Protein AF-A0A969MT04-F1 (afdb_monomer_lite)

Foldseek 3Di:
DAQEQAAAPVPFPCVVNVPQVSLQVSLVVSCVVVVHDQPDSGSQVSVLVSLVVRLVVPQYEYHAHQLQVQLVLQLPPVRNVSSVVSLVSLLSNCLCCVVSVVSHPYYYHDHLAPLSVCSSCVNVPPDDDCLLPQVCFCVQAAALVNCCPVVVVLLVVLCVVVVHDSVVSSVVQCLQFWAATSHYGIGGHPQQVVVCSVPVDRDLRLCVPQDDPVLVVVCVVVVVDDQAKDKDFPVLLNPNDSNDNDNVNNCVSSRQWHFPDDDPGITIIHGNRPD

pLDDT: mean 84.96, std 12.78, range [41.91, 98.19]

Sequence (275 aa):
QHPIIHLSFAVMDYKNLDLEQEIKRYLRLNAQKYAIQLQDDIPKFMFQQLILELSKIEKVVVLIDEYDKPIIDYLEPEQISTAQKHRDILKNFYGILKDSDKYIRFLFITGVSKFSRVSIFSDLNHLLDISLHPKFATLTGYTQKEMESYFSEPIREIAQNQRVSYNDLMEQIRLWYNGYSWLGEKVYNPFSVLCYLSSGQLSNYWFETGSPTFLIKILRKEMEFDFEEVEANEFMMNSYQIENLHPITLLFQTGYLTIQEKRVETFCFLTRIWK

Structure (mmCIF, N/CA/C/O backbone):
data_AF-A0A969MT04-F1
#
_entry.id   AF-A0A969MT04-F1
#
loop_
_atom_site.group_PDB
_atom_site.id
_atom_site.type_symbol
_atom_site.label_atom_id
_atom_site.label_alt_id
_atom_site.label_comp_id
_atom_site.label_asym_id
_atom_site.label_entity_id
_atom_site.label_seq_id
_atom_site.pdbx_PDB_ins_code
_atom_site.Cartn_x
_atom_site.Cartn_y
_atom_site.Cartn_z
_atom_site.occupancy
_atom_site.B_iso_or_equiv
_atom_site.auth_seq_id
_atom_site.auth_comp_id
_atom_site.auth_asym_id
_atom_site.auth_atom_id
_atom_site.pdbx_PDB_model_num
ATOM 1 N N . GLN A 1 1 ? -18.964 -16.861 5.956 1.00 85.94 1 GLN A N 1
ATOM 2 C CA . GLN A 1 1 ? -18.448 -15.651 5.278 1.00 85.94 1 GLN A CA 1
ATOM 3 C C . GLN A 1 1 ? -18.070 -14.663 6.372 1.00 85.94 1 GLN A C 1
ATOM 5 O O . GLN A 1 1 ? -18.881 -14.478 7.267 1.00 85.94 1 GLN A O 1
ATOM 10 N N . HIS A 1 2 ? -16.849 -14.120 6.370 1.00 95.75 2 HIS A N 1
ATOM 11 C CA . HIS A 1 2 ? -16.390 -13.197 7.419 1.00 95.75 2 HIS A CA 1
ATOM 12 C C . HIS A 1 2 ? -16.862 -11.761 7.122 1.00 95.75 2 HIS A C 1
ATOM 14 O O . HIS A 1 2 ? -16.787 -11.357 5.958 1.00 95.75 2 HIS A O 1
ATOM 20 N N . PRO A 1 3 ? -17.315 -10.980 8.121 1.00 97.50 3 PRO A N 1
ATOM 21 C CA . PRO A 1 3 ? -17.574 -9.558 7.935 1.00 97.50 3 PRO A CA 1
ATOM 22 C C . PRO A 1 3 ? -16.265 -8.805 7.675 1.00 97.50 3 PRO A C 1
ATOM 24 O O . PRO A 1 3 ? -15.234 -9.095 8.281 1.00 97.50 3 PRO A O 1
ATOM 27 N N . ILE A 1 4 ? -16.319 -7.834 6.769 1.00 97.75 4 ILE A N 1
ATOM 28 C CA . ILE A 1 4 ? -15.181 -7.021 6.332 1.00 97.75 4 ILE A CA 1
ATOM 29 C C . ILE A 1 4 ? -15.390 -5.569 6.762 1.00 97.75 4 ILE A C 1
ATOM 31 O O . ILE A 1 4 ? -16.406 -4.958 6.415 1.00 97.75 4 ILE A O 1
ATOM 35 N N . ILE A 1 5 ? -14.394 -5.015 7.453 1.00 97.94 5 ILE A N 1
ATOM 36 C CA . ILE A 1 5 ? -14.197 -3.575 7.624 1.00 97.94 5 ILE A CA 1
ATOM 37 C C . ILE A 1 5 ? -13.124 -3.148 6.625 1.00 97.94 5 ILE A C 1
ATOM 39 O O . ILE A 1 5 ? -12.016 -3.680 6.652 1.00 97.94 5 ILE A O 1
ATOM 43 N N . HIS A 1 6 ? -13.447 -2.188 5.760 1.00 97.12 6 HIS A N 1
ATOM 44 C CA . HIS A 1 6 ? -12.489 -1.613 4.818 1.00 97.12 6 HIS A CA 1
ATOM 45 C C . HIS A 1 6 ? -12.385 -0.102 5.031 1.00 97.12 6 HIS A C 1
ATOM 47 O O . HIS A 1 6 ? -13.387 0.613 4.917 1.00 97.12 6 HIS A O 1
ATOM 53 N N . LEU A 1 7 ? -11.181 0.368 5.348 1.00 96.50 7 LEU A N 1
ATOM 54 C CA . LEU A 1 7 ? -10.838 1.778 5.508 1.00 96.50 7 LEU A CA 1
ATOM 55 C C . LEU A 1 7 ? -9.762 2.125 4.485 1.00 96.50 7 LEU A C 1
ATOM 57 O O . LEU A 1 7 ? -8.670 1.583 4.569 1.00 96.50 7 LEU A O 1
ATOM 61 N N . SER A 1 8 ? -10.056 3.020 3.545 1.00 95.25 8 SER A N 1
ATOM 62 C CA . SER A 1 8 ? -9.062 3.538 2.602 1.00 95.25 8 SER A CA 1
ATOM 63 C C . SER A 1 8 ? -8.879 5.026 2.861 1.00 95.25 8 SER A C 1
ATOM 65 O O . SER A 1 8 ? -9.822 5.806 2.717 1.00 95.25 8 SER A O 1
ATOM 67 N N . PHE A 1 9 ? -7.679 5.414 3.286 1.00 94.31 9 PHE A N 1
ATOM 68 C CA . PHE A 1 9 ? -7.329 6.814 3.529 1.00 94.31 9 PHE A CA 1
ATOM 69 C C . PHE A 1 9 ? -7.074 7.574 2.221 1.00 94.31 9 PHE A C 1
ATOM 71 O O . PHE A 1 9 ? -7.150 8.799 2.215 1.00 94.31 9 PHE A O 1
ATOM 78 N N . ALA A 1 10 ? -6.880 6.865 1.101 1.00 88.56 10 ALA A N 1
ATOM 79 C CA . ALA A 1 10 ? -6.763 7.430 -0.246 1.00 88.56 10 ALA A CA 1
ATOM 80 C C . ALA A 1 10 ? -7.929 8.349 -0.632 1.00 88.56 10 ALA A C 1
ATOM 82 O O . ALA A 1 10 ? -7.747 9.343 -1.332 1.00 88.56 10 ALA A O 1
ATOM 83 N N . VAL A 1 11 ? -9.130 8.001 -0.164 1.00 89.69 11 VAL A N 1
ATOM 84 C CA . VAL A 1 11 ? -10.407 8.642 -0.509 1.00 89.69 11 VAL A CA 1
ATOM 85 C C . VAL A 1 11 ? -10.973 9.502 0.629 1.00 89.69 11 VAL A C 1
ATOM 87 O O . VAL A 1 11 ? -12.129 9.933 0.568 1.00 89.69 11 VAL A O 1
ATOM 90 N N . MET A 1 12 ? -10.211 9.699 1.706 1.00 93.06 12 MET A N 1
ATOM 91 C CA . MET A 1 12 ? -10.608 10.564 2.817 1.00 93.06 12 MET A CA 1
ATOM 92 C C . MET A 1 12 ? -10.252 12.014 2.506 1.00 93.06 12 MET A C 1
ATOM 94 O O . MET A 1 12 ? -9.128 12.316 2.112 1.00 93.06 12 MET A O 1
ATOM 98 N N . ASP A 1 13 ? -11.193 12.922 2.738 1.00 91.44 13 ASP A N 1
ATOM 99 C CA . ASP A 1 13 ? -10.960 14.354 2.570 1.00 91.44 13 ASP A CA 1
ATOM 100 C C . ASP A 1 13 ? -10.498 14.982 3.888 1.00 91.44 13 ASP A C 1
ATOM 102 O O . ASP A 1 13 ? -11.155 15.859 4.432 1.00 91.44 13 ASP A O 1
ATOM 106 N N . TYR A 1 14 ? -9.372 14.524 4.438 1.00 89.50 14 TYR A N 1
ATOM 107 C CA . TYR A 1 14 ? -8.778 15.096 5.660 1.00 89.50 14 TYR A CA 1
ATOM 108 C C . TYR A 1 14 ? -8.034 16.425 5.407 1.00 89.50 14 TYR A C 1
ATOM 110 O O . TYR A 1 14 ? -7.360 16.936 6.299 1.00 89.50 14 TYR A O 1
ATOM 118 N N . LYS A 1 15 ? -8.101 16.960 4.176 1.00 86.31 15 LYS A N 1
ATOM 119 C CA . LYS A 1 15 ? -7.541 18.271 3.810 1.00 86.31 15 LYS A CA 1
ATOM 120 C C . LYS A 1 15 ? -8.539 19.389 4.054 1.00 86.31 15 LYS A C 1
ATOM 122 O O . LYS A 1 15 ? -8.157 20.430 4.582 1.00 86.31 15 LYS A O 1
ATOM 127 N N . ASN A 1 16 ? -9.800 19.160 3.693 1.00 86.81 16 ASN A N 1
ATOM 128 C CA . ASN A 1 16 ? -10.896 20.063 4.034 1.00 86.81 16 ASN A CA 1
ATOM 129 C C . ASN A 1 16 ? -11.560 19.646 5.360 1.00 86.81 16 ASN A C 1
ATOM 131 O O . ASN A 1 16 ? -11.990 20.496 6.139 1.00 86.81 16 ASN A O 1
ATOM 135 N N . LEU A 1 17 ? -11.664 18.329 5.568 1.00 84.19 17 LEU A N 1
ATOM 136 C CA . LEU A 1 17 ? -12.101 17.591 6.759 1.00 84.19 17 LEU A CA 1
ATOM 137 C C . LEU A 1 17 ? -11.084 17.648 7.909 1.00 84.19 17 LEU A C 1
ATOM 139 O O . LEU A 1 17 ? -9.890 17.618 7.642 1.00 84.19 17 LEU A O 1
ATOM 143 N N . ASP A 1 18 ? -11.499 17.562 9.177 1.00 92.38 18 ASP A N 1
ATOM 144 C CA . ASP A 1 18 ? -10.593 17.050 10.221 1.00 92.38 18 ASP A CA 1
ATOM 145 C C . ASP A 1 18 ? -10.474 15.517 10.088 1.00 92.38 18 ASP A C 1
ATOM 147 O O . ASP A 1 18 ? -11.478 14.830 9.866 1.00 92.38 18 ASP A O 1
ATOM 151 N N . LEU A 1 19 ? -9.259 14.971 10.226 1.00 95.38 19 LEU A N 1
ATOM 152 C CA . LEU A 1 19 ? -8.985 13.536 10.072 1.00 95.38 19 LEU A CA 1
ATOM 153 C C . LEU A 1 19 ? -9.878 12.659 10.961 1.00 95.38 19 LEU A C 1
ATOM 155 O O . LEU A 1 19 ? -10.343 11.610 10.511 1.00 95.38 19 LEU A O 1
ATOM 159 N N . GLU A 1 20 ? -10.158 13.069 12.201 1.00 95.88 20 GLU A N 1
ATOM 160 C CA . GLU A 1 20 ? -11.036 12.288 13.073 1.00 95.88 20 GLU A CA 1
ATOM 161 C C . GLU A 1 20 ? -12.447 12.207 12.499 1.00 95.88 20 GLU A C 1
ATOM 163 O O . GLU A 1 20 ? -13.058 11.141 12.528 1.00 95.88 20 GLU A O 1
ATOM 168 N N . GLN A 1 21 ? -12.960 13.308 11.945 1.00 95.06 21 GLN A N 1
ATOM 169 C CA . GLN A 1 21 ? -14.301 13.352 11.362 1.00 95.06 21 GLN A CA 1
ATOM 170 C C . GLN A 1 21 ? -14.416 12.426 10.150 1.00 95.06 21 GLN A C 1
ATOM 172 O O . GLN A 1 21 ? -15.404 11.695 10.031 1.00 95.06 21 GLN A O 1
ATOM 177 N N . GLU A 1 22 ? -13.388 12.380 9.303 1.00 96.12 22 GLU A N 1
ATOM 178 C CA . GLU A 1 22 ? -13.348 11.446 8.177 1.00 96.12 22 GLU A CA 1
ATOM 179 C C . GLU A 1 22 ? -13.292 9.989 8.644 1.00 96.12 22 GLU A C 1
ATOM 181 O O . GLU A 1 22 ? -14.063 9.158 8.154 1.00 96.12 22 GLU A O 1
ATOM 186 N N . ILE A 1 23 ? -12.482 9.669 9.658 1.00 97.06 23 ILE A N 1
ATOM 187 C CA . ILE A 1 23 ? -12.464 8.319 10.237 1.00 97.06 23 ILE A CA 1
ATOM 188 C C . ILE A 1 23 ? -13.856 7.953 10.776 1.00 97.06 23 ILE A C 1
ATOM 190 O O . ILE A 1 23 ? -14.378 6.886 10.442 1.00 97.06 23 ILE A O 1
ATOM 194 N N . LYS A 1 24 ? -14.514 8.837 11.545 1.00 96.69 24 LYS A N 1
ATOM 195 C CA . LYS A 1 24 ? -15.887 8.604 12.042 1.00 96.69 24 LYS A CA 1
ATOM 196 C C . LYS A 1 24 ? -16.856 8.341 10.892 1.00 96.69 24 LYS A C 1
ATOM 198 O O . LYS A 1 24 ? -17.670 7.417 10.973 1.00 96.69 24 LYS A O 1
ATOM 203 N N . ARG A 1 25 ? -16.777 9.130 9.815 1.00 95.81 25 ARG A N 1
ATOM 204 C CA . ARG A 1 25 ? -17.616 8.970 8.622 1.00 95.81 25 ARG A CA 1
ATOM 205 C C . ARG A 1 25 ? -17.433 7.585 8.003 1.00 95.81 25 ARG A C 1
ATOM 207 O O . ARG A 1 25 ? -18.423 6.885 7.796 1.00 95.81 25 ARG A O 1
ATOM 214 N N . TYR A 1 26 ? -16.196 7.148 7.772 1.00 96.56 26 TYR A N 1
ATOM 215 C CA . TYR A 1 26 ? -15.920 5.834 7.180 1.00 96.56 26 TYR A CA 1
ATOM 216 C C . TYR A 1 26 ? -16.252 4.656 8.105 1.00 96.56 26 TYR A C 1
ATOM 218 O O . TYR A 1 26 ? -16.691 3.607 7.622 1.00 96.56 26 TYR A O 1
ATOM 226 N N . LEU A 1 27 ? -16.132 4.811 9.425 1.00 97.75 27 LEU A N 1
ATOM 227 C CA . LEU A 1 27 ? -16.620 3.812 10.381 1.00 97.75 27 LEU A CA 1
ATOM 228 C C . LEU A 1 27 ? -18.142 3.668 10.310 1.00 97.75 27 LEU A C 1
ATOM 230 O O . LEU A 1 27 ? -18.643 2.547 10.242 1.00 97.75 27 LEU A O 1
ATOM 234 N N . ARG A 1 28 ? -18.882 4.784 10.244 1.00 97.38 28 ARG A N 1
ATOM 235 C CA . ARG A 1 28 ? -20.345 4.767 10.067 1.00 97.38 28 ARG A CA 1
ATOM 236 C C . ARG A 1 28 ? -20.746 4.121 8.742 1.00 97.38 28 ARG A C 1
ATOM 238 O O . ARG A 1 28 ? -21.657 3.300 8.737 1.00 97.38 28 ARG A O 1
ATOM 245 N N . LEU A 1 29 ? -20.040 4.414 7.647 1.00 96.69 29 LEU A N 1
ATOM 246 C CA . LEU A 1 29 ? -20.275 3.760 6.352 1.00 96.69 29 LEU A CA 1
ATOM 247 C C . LEU A 1 29 ? -20.060 2.243 6.422 1.00 96.69 29 LEU A C 1
ATOM 249 O O . LEU A 1 29 ? -20.839 1.485 5.852 1.00 96.69 29 LEU A O 1
ATOM 253 N N . ASN A 1 30 ? -19.027 1.776 7.129 1.00 97.62 30 ASN A N 1
ATOM 254 C CA . ASN A 1 30 ? -18.828 0.342 7.333 1.00 97.62 30 ASN A CA 1
ATOM 255 C C . ASN A 1 30 ? -19.911 -0.267 8.234 1.00 97.62 30 ASN A C 1
ATOM 257 O O . ASN A 1 30 ? -20.407 -1.341 7.914 1.00 97.62 30 ASN A O 1
ATOM 261 N N . ALA A 1 31 ? -20.330 0.419 9.298 1.00 97.31 31 ALA A N 1
ATOM 262 C CA . ALA A 1 31 ? -21.401 -0.039 10.185 1.00 97.31 31 ALA A CA 1
ATOM 263 C C . ALA A 1 31 ? -22.754 -0.170 9.460 1.00 97.31 31 ALA A C 1
ATOM 265 O O . ALA A 1 31 ? -23.456 -1.169 9.625 1.00 97.31 31 ALA A O 1
ATOM 266 N N . GLN A 1 32 ? -23.085 0.789 8.587 1.00 97.00 32 GLN A N 1
ATOM 267 C CA . GLN A 1 32 ? -24.319 0.793 7.795 1.00 97.00 32 GLN A CA 1
ATOM 268 C C . GLN A 1 32 ? -24.461 -0.443 6.899 1.00 97.00 32 GLN A C 1
ATOM 270 O O . GLN A 1 32 ? -25.567 -0.964 6.775 1.00 97.00 32 GLN A O 1
ATOM 275 N N . LYS A 1 33 ? -23.357 -0.968 6.341 1.00 95.88 33 LYS A N 1
ATOM 276 C CA . LYS A 1 33 ? -23.363 -2.202 5.524 1.00 95.88 33 LYS A CA 1
ATOM 277 C C . LYS A 1 33 ? -23.927 -3.415 6.271 1.00 95.88 33 LYS A C 1
ATOM 279 O O . LYS A 1 33 ? -24.409 -4.344 5.634 1.00 95.88 33 LYS A O 1
ATOM 284 N N . TYR A 1 34 ? -23.868 -3.396 7.601 1.00 96.44 34 TYR A N 1
ATOM 285 C CA . TYR A 1 34 ? -24.324 -4.474 8.479 1.00 96.44 34 TYR A CA 1
ATOM 286 C C . TYR A 1 34 ? -25.478 -4.042 9.393 1.00 96.44 34 TYR A C 1
ATOM 288 O O . TYR A 1 34 ? -25.770 -4.729 10.366 1.00 96.44 34 TYR A O 1
ATOM 296 N N . ALA A 1 35 ? -26.121 -2.902 9.102 1.00 96.62 35 ALA A N 1
ATOM 297 C CA . ALA A 1 35 ? -27.182 -2.316 9.924 1.00 96.62 35 ALA A CA 1
ATOM 298 C C . ALA A 1 35 ? -26.790 -2.104 11.406 1.00 96.62 35 ALA A C 1
ATOM 300 O O . ALA A 1 35 ? -27.634 -2.166 12.299 1.00 96.62 35 ALA A O 1
ATOM 301 N N . ILE A 1 36 ? -25.508 -1.827 11.670 1.00 96.81 36 ILE A N 1
ATOM 302 C CA . ILE A 1 36 ? -24.991 -1.536 13.011 1.00 96.81 36 ILE A CA 1
ATOM 303 C C . ILE A 1 36 ? -25.091 -0.033 13.277 1.00 96.81 36 ILE A C 1
ATOM 305 O O . ILE A 1 36 ? -24.683 0.789 12.454 1.00 96.81 36 ILE A O 1
ATOM 309 N N . GLN A 1 37 ? -25.588 0.329 14.458 1.00 94.56 37 GLN A N 1
ATOM 310 C CA . GLN A 1 37 ? -25.554 1.700 14.960 1.00 94.56 37 GLN A CA 1
ATOM 311 C C . GLN A 1 37 ? -24.392 1.864 15.940 1.00 94.56 37 GLN A C 1
ATOM 313 O O . GLN A 1 37 ? -24.346 1.210 16.981 1.00 94.56 37 GLN A O 1
ATOM 318 N N . LEU A 1 38 ? -23.455 2.747 15.598 1.00 95.56 38 LEU A N 1
ATOM 319 C CA . LEU A 1 38 ? -22.362 3.133 16.488 1.00 95.56 38 LEU A CA 1
ATOM 320 C C . LEU A 1 38 ? -22.871 4.207 17.452 1.00 95.56 38 LEU A C 1
ATOM 322 O O . LEU A 1 38 ? -23.468 5.189 17.012 1.00 95.56 38 LEU A O 1
ATOM 326 N N . GLN A 1 39 ? -22.670 3.986 18.750 1.00 91.62 39 GLN A N 1
ATOM 327 C CA . GLN A 1 39 ? -23.178 4.861 19.816 1.00 91.62 39 GLN A CA 1
ATOM 328 C C . GLN A 1 39 ? -22.129 5.870 20.279 1.00 91.62 39 GLN A C 1
ATOM 330 O O . GLN A 1 39 ? -22.477 6.957 20.729 1.00 91.62 39 GLN A O 1
ATOM 335 N N . ASP A 1 40 ? -20.856 5.500 20.169 1.00 92.44 40 ASP A N 1
ATOM 336 C CA . ASP A 1 40 ? -19.743 6.374 20.509 1.00 92.44 40 ASP A CA 1
ATOM 337 C C . ASP A 1 40 ? -19.508 7.428 19.411 1.00 92.44 40 ASP A C 1
ATOM 339 O O . ASP A 1 40 ? -19.918 7.258 18.258 1.00 92.44 40 ASP A O 1
ATOM 343 N N . ASP A 1 41 ? -18.816 8.509 19.764 1.00 92.31 41 ASP A N 1
ATOM 344 C CA . ASP A 1 41 ? -18.374 9.536 18.817 1.00 92.31 41 ASP A CA 1
ATOM 345 C C . ASP A 1 41 ? -16.847 9.688 18.790 1.00 92.31 41 ASP A C 1
ATOM 347 O O . ASP A 1 41 ? -16.320 10.513 18.056 1.00 92.31 41 ASP A O 1
ATOM 351 N N . ILE A 1 42 ? -16.097 8.885 19.543 1.00 95.75 42 ILE A N 1
ATOM 352 C CA . ILE A 1 42 ? -14.634 8.877 19.495 1.00 95.75 42 ILE A CA 1
ATOM 353 C C . ILE A 1 42 ? -14.187 7.792 18.499 1.00 95.75 42 ILE A C 1
ATOM 355 O O . ILE A 1 42 ? -14.546 6.625 18.687 1.00 95.75 42 ILE A O 1
ATOM 359 N N . PRO A 1 43 ? -13.359 8.106 17.474 1.00 96.31 43 PRO A N 1
ATOM 360 C CA . PRO A 1 43 ? -13.021 7.162 16.397 1.00 96.31 43 PRO A CA 1
ATOM 361 C C . PRO A 1 43 ? -12.500 5.812 16.901 1.00 96.31 43 PRO A C 1
ATOM 363 O O . PRO A 1 43 ? -12.866 4.753 16.395 1.00 96.31 43 PRO A O 1
ATOM 366 N N . LYS A 1 44 ? -11.674 5.858 17.949 1.00 95.81 44 LYS A N 1
ATOM 367 C CA . LYS A 1 44 ? -11.108 4.691 18.625 1.00 95.81 44 LYS A CA 1
ATOM 368 C C . LYS A 1 44 ? -12.186 3.733 19.150 1.00 95.81 44 LYS A C 1
ATOM 370 O O . LYS A 1 44 ? -12.159 2.542 18.846 1.00 95.81 44 LYS A O 1
ATOM 375 N N . PHE A 1 45 ? -13.131 4.249 19.933 1.00 96.44 45 PHE A N 1
ATOM 376 C CA . PHE A 1 45 ? -14.187 3.442 20.545 1.00 96.44 45 PHE A CA 1
ATOM 377 C C . PHE A 1 45 ? -15.235 3.018 19.521 1.00 96.44 45 PHE A C 1
ATOM 379 O O . PHE A 1 45 ? -15.693 1.880 19.557 1.00 96.44 45 PHE A O 1
ATOM 386 N N . MET A 1 46 ? -15.531 3.870 18.537 1.00 97.75 46 MET A N 1
ATOM 387 C CA . MET A 1 46 ? -16.363 3.504 17.390 1.00 97.75 46 MET A CA 1
ATOM 388 C C . MET A 1 46 ? -15.789 2.303 16.630 1.00 97.75 46 MET A C 1
ATOM 390 O O . MET A 1 46 ? -16.531 1.397 16.255 1.00 97.75 46 MET A O 1
ATOM 394 N N . PHE A 1 47 ? -14.472 2.268 16.413 1.00 97.75 47 PHE A N 1
ATOM 395 C CA . PHE A 1 47 ? -13.827 1.160 15.715 1.00 97.75 47 PHE A CA 1
ATOM 396 C C . PHE A 1 47 ? -13.849 -0.127 16.538 1.00 97.75 47 PHE A C 1
ATOM 398 O O . PHE A 1 47 ? -14.203 -1.184 16.016 1.00 97.75 47 PHE A O 1
ATOM 405 N N . GLN A 1 48 ? -13.562 -0.032 17.838 1.00 96.88 48 GLN A N 1
ATOM 406 C CA . GLN A 1 48 ? -13.683 -1.160 18.759 1.00 96.88 48 GLN A CA 1
ATOM 407 C C . GLN A 1 48 ? -15.118 -1.708 18.803 1.00 96.88 48 GLN A C 1
ATOM 409 O O . GLN A 1 48 ? -15.314 -2.919 18.705 1.00 96.88 48 GLN A O 1
ATOM 414 N N . GLN A 1 49 ? -16.119 -0.827 18.905 1.00 97.19 49 GLN A N 1
ATOM 415 C CA . GLN A 1 49 ? -17.533 -1.195 18.890 1.00 97.19 49 GLN A CA 1
ATOM 416 C C . GLN A 1 49 ? -17.893 -1.899 17.580 1.00 97.19 49 GLN A C 1
ATOM 418 O O . GLN A 1 49 ? -18.523 -2.953 17.607 1.00 97.19 49 GLN A O 1
ATOM 423 N N . LEU A 1 50 ? -17.457 -1.361 16.438 1.00 98.06 50 LEU A N 1
ATOM 424 C CA . LEU A 1 50 ? -17.714 -1.963 15.133 1.00 98.06 50 LEU A CA 1
ATOM 425 C C . LEU A 1 50 ? -17.129 -3.379 15.031 1.00 98.06 50 LEU A C 1
ATOM 427 O O . LEU A 1 50 ? -17.830 -4.293 14.601 1.00 98.06 50 LEU A O 1
ATOM 431 N N . ILE A 1 51 ? -15.875 -3.580 15.452 1.00 98.00 51 ILE A N 1
ATOM 432 C CA . ILE A 1 51 ? -15.248 -4.911 15.470 1.00 98.00 51 ILE A CA 1
ATOM 433 C C . ILE A 1 51 ? -16.034 -5.856 16.387 1.00 98.00 51 ILE A C 1
ATOM 435 O O . ILE A 1 51 ? -16.340 -6.978 15.986 1.00 98.00 51 ILE A O 1
ATOM 439 N N . LEU A 1 52 ? -16.387 -5.410 17.596 1.00 97.19 52 LEU A N 1
ATOM 440 C CA . LEU A 1 52 ? -17.111 -6.227 18.567 1.00 97.19 52 LEU A CA 1
ATOM 441 C C . LEU A 1 52 ? -18.484 -6.660 18.040 1.00 97.19 52 LEU A C 1
ATOM 443 O O . LEU A 1 52 ? -18.816 -7.842 18.110 1.00 97.19 52 LEU A O 1
ATOM 447 N N . GLU A 1 53 ? -19.267 -5.734 17.491 1.00 97.50 53 GLU A N 1
ATOM 448 C CA . GLU A 1 53 ? -20.593 -6.029 16.947 1.00 97.50 53 GLU A CA 1
ATOM 449 C C . GLU A 1 53 ? -20.515 -6.987 15.754 1.00 97.50 53 GLU A C 1
ATOM 451 O O . GLU A 1 53 ? -21.254 -7.970 15.707 1.00 97.50 53 GLU A O 1
ATOM 456 N N . LEU A 1 54 ? -19.565 -6.779 14.836 1.00 97.69 54 LEU A N 1
ATOM 457 C CA . LEU A 1 54 ? -19.366 -7.681 13.698 1.00 97.69 54 LEU A CA 1
ATOM 458 C C . LEU A 1 54 ? -18.881 -9.068 14.127 1.00 97.69 54 LEU A C 1
ATOM 460 O O . LEU A 1 54 ? -19.295 -10.066 13.540 1.00 97.69 54 LEU A O 1
ATOM 464 N N . SER A 1 55 ? -18.070 -9.149 15.184 1.00 97.31 55 SER A N 1
ATOM 465 C CA . SER A 1 55 ? -17.553 -10.420 15.702 1.00 97.31 55 SER A CA 1
ATOM 466 C C . SER A 1 55 ? -18.637 -11.369 16.223 1.00 97.31 55 SER A C 1
ATOM 468 O O . SER A 1 55 ? -18.396 -12.572 16.306 1.00 97.31 55 SER A O 1
ATOM 470 N N . LYS A 1 56 ? -19.839 -10.851 16.530 1.00 96.38 56 LYS A N 1
ATOM 471 C CA . LYS A 1 56 ? -21.012 -11.661 16.902 1.00 96.38 56 LYS A CA 1
ATOM 472 C C . LYS A 1 56 ? -21.536 -12.499 15.735 1.00 96.38 56 LYS A C 1
ATOM 474 O O . LYS A 1 56 ? -22.198 -13.504 15.970 1.00 96.38 56 LYS A O 1
ATOM 479 N N . ILE A 1 57 ? -21.268 -12.071 14.499 1.00 94.88 57 ILE A N 1
ATOM 480 C CA . ILE A 1 57 ? -21.605 -12.816 13.284 1.00 94.88 57 ILE A CA 1
ATOM 481 C C . ILE A 1 57 ? -20.524 -13.869 13.042 1.00 94.88 57 ILE A C 1
ATOM 483 O O . ILE A 1 57 ? -20.822 -15.054 12.949 1.00 94.88 57 ILE A O 1
ATOM 487 N N . GLU A 1 58 ? -19.276 -13.416 12.925 1.00 96.94 58 GLU A N 1
ATOM 488 C CA . GLU A 1 58 ? -18.079 -14.231 12.727 1.00 96.94 58 GLU A CA 1
ATOM 489 C C . GLU A 1 58 ? -16.839 -13.336 12.930 1.00 96.94 58 GLU A C 1
ATOM 491 O O . GLU A 1 58 ? -16.944 -12.111 12.851 1.00 96.94 58 GLU A O 1
ATOM 496 N N . LYS A 1 59 ? -15.644 -13.907 13.145 1.00 96.94 59 LYS A N 1
ATOM 497 C CA . LYS A 1 59 ? -14.405 -13.116 13.262 1.00 96.94 59 LYS A CA 1
ATOM 498 C C . LYS A 1 59 ? -14.207 -12.152 12.082 1.00 96.94 59 LYS A C 1
ATOM 500 O O . LYS A 1 59 ? -14.417 -12.523 10.929 1.00 96.94 59 LYS A O 1
ATOM 505 N N . VAL A 1 60 ? -13.746 -10.938 12.365 1.00 98.19 60 VAL A N 1
ATOM 506 C CA . VAL A 1 60 ? -13.734 -9.804 11.428 1.00 98.19 60 VAL A CA 1
ATOM 507 C C . VAL A 1 60 ? -12.473 -9.785 10.566 1.00 98.19 60 VAL A C 1
ATOM 509 O O . VAL A 1 60 ? -11.370 -10.012 11.057 1.00 98.19 60 VAL A O 1
ATOM 512 N N . VAL A 1 61 ? -12.618 -9.474 9.282 1.00 98.12 61 VAL A N 1
ATOM 513 C CA . VAL A 1 61 ? -11.504 -9.117 8.397 1.00 98.12 61 VAL A CA 1
ATOM 514 C C . VAL A 1 61 ? -11.367 -7.597 8.370 1.00 98.12 61 VAL A C 1
ATOM 516 O O . VAL A 1 61 ? -12.332 -6.892 8.082 1.00 98.12 61 VAL A O 1
ATOM 519 N N . VAL A 1 62 ? -10.174 -7.089 8.662 1.00 97.50 62 VAL A N 1
ATOM 520 C CA . VAL A 1 62 ? -9.874 -5.655 8.686 1.00 97.50 62 VAL A CA 1
ATOM 521 C C . VAL A 1 62 ? -8.867 -5.342 7.585 1.00 97.50 62 VAL A C 1
ATOM 523 O O . VAL A 1 62 ? -7.750 -5.853 7.597 1.00 97.50 62 VAL A O 1
ATOM 526 N N . LEU A 1 63 ? -9.275 -4.507 6.634 1.00 97.25 63 LEU A N 1
ATOM 527 C CA . LEU A 1 63 ? -8.447 -4.028 5.531 1.00 97.25 63 LEU A CA 1
ATOM 528 C C . LEU A 1 63 ? -8.255 -2.520 5.685 1.00 97.25 63 LEU A C 1
ATOM 530 O O . LEU A 1 63 ? -9.237 -1.776 5.772 1.00 97.25 63 LEU A O 1
ATOM 534 N N . ILE A 1 64 ? -7.002 -2.082 5.740 1.00 95.75 64 ILE A N 1
ATOM 535 C CA . ILE A 1 64 ? -6.629 -0.683 5.941 1.00 95.75 64 ILE A CA 1
ATOM 536 C C . ILE A 1 64 ? -5.687 -0.289 4.816 1.00 95.75 64 ILE A C 1
ATOM 538 O O . ILE A 1 64 ? -4.588 -0.822 4.721 1.00 95.75 64 ILE A O 1
ATOM 542 N N . ASP A 1 65 ? -6.125 0.635 3.980 1.00 94.31 65 ASP A N 1
ATOM 543 C CA . ASP A 1 65 ? -5.405 1.053 2.791 1.00 94.31 65 ASP A CA 1
ATOM 544 C C . ASP A 1 65 ? -4.915 2.496 2.893 1.00 94.31 65 ASP A C 1
ATOM 546 O O . ASP A 1 65 ? -5.612 3.373 3.410 1.00 94.31 65 ASP A O 1
ATOM 550 N N . GLU A 1 66 ? -3.691 2.712 2.418 1.00 91.50 66 GLU A N 1
ATOM 551 C CA . GLU A 1 66 ? -2.903 3.941 2.541 1.00 91.50 66 GLU A CA 1
ATOM 552 C C . GLU A 1 66 ? -2.857 4.525 3.969 1.00 91.50 66 GLU A C 1
ATOM 554 O O . GLU A 1 66 ? -3.051 5.722 4.181 1.00 91.50 66 GLU A O 1
ATOM 559 N N . TYR A 1 67 ? -2.594 3.678 4.973 1.00 91.00 67 TYR A N 1
ATOM 560 C CA . TYR A 1 67 ? -2.697 4.018 6.408 1.00 91.00 67 TYR A CA 1
ATOM 561 C C . TYR A 1 67 ? -1.903 5.264 6.854 1.00 91.00 67 TYR A C 1
ATOM 563 O O . TYR A 1 67 ? -2.180 5.838 7.908 1.00 91.00 67 TYR A O 1
ATOM 571 N N . ASP A 1 68 ? -0.882 5.633 6.089 1.00 88.31 68 ASP A N 1
ATOM 572 C CA . ASP A 1 68 ? 0.107 6.674 6.336 1.00 88.31 68 ASP A CA 1
ATOM 573 C C . ASP A 1 68 ? -0.105 7.941 5.501 1.00 88.31 68 ASP A C 1
ATOM 575 O O . ASP A 1 68 ? 0.538 8.960 5.774 1.00 88.31 68 ASP A O 1
ATOM 579 N N . LYS A 1 69 ? -1.020 7.917 4.528 1.00 88.94 69 LYS A N 1
ATOM 580 C CA . LYS A 1 69 ? -1.318 9.052 3.646 1.00 88.94 69 LYS A CA 1
ATOM 581 C C . LYS A 1 69 ? -1.626 10.355 4.391 1.00 88.94 69 LYS A C 1
ATOM 583 O O . LYS A 1 69 ? -1.054 11.378 4.010 1.00 88.94 69 LYS A O 1
ATOM 588 N N . PRO A 1 70 ? -2.414 10.354 5.493 1.00 91.44 70 PRO A N 1
ATOM 589 C CA . PRO A 1 70 ? -2.679 11.582 6.239 1.00 91.44 70 PRO A CA 1
ATOM 590 C C . PRO A 1 70 ? -1.426 12.212 6.852 1.00 91.44 70 PRO A C 1
ATOM 592 O O . PRO A 1 70 ? -1.459 13.380 7.211 1.00 91.44 70 PRO A O 1
ATOM 595 N N . ILE A 1 71 ? -0.328 11.471 7.000 1.00 88.94 71 ILE A N 1
ATOM 596 C CA . ILE A 1 71 ? 0.954 12.009 7.471 1.00 88.94 71 ILE A CA 1
ATOM 597 C C . ILE A 1 71 ? 1.787 12.467 6.275 1.00 88.94 71 ILE A C 1
ATOM 599 O O . ILE A 1 71 ? 2.321 13.574 6.285 1.00 88.94 71 ILE A O 1
ATOM 603 N N . ILE A 1 72 ? 1.875 11.624 5.241 1.00 84.38 72 ILE A N 1
ATOM 604 C CA . ILE A 1 72 ? 2.705 11.859 4.053 1.00 84.38 72 ILE A CA 1
ATOM 605 C C . ILE A 1 72 ? 2.309 13.147 3.325 1.00 84.38 72 ILE A C 1
ATOM 607 O O . ILE A 1 72 ? 3.173 13.889 2.859 1.00 84.38 72 ILE A O 1
ATOM 611 N N . ASP A 1 73 ? 1.014 13.449 3.281 1.00 85.69 73 ASP A N 1
ATOM 612 C CA . ASP A 1 73 ? 0.491 14.647 2.626 1.00 85.69 73 ASP A CA 1
ATOM 613 C C . ASP A 1 73 ? 0.902 15.971 3.303 1.00 85.69 73 ASP A C 1
ATOM 615 O O . ASP A 1 73 ? 0.682 17.029 2.718 1.00 85.69 73 ASP A O 1
ATOM 619 N N . TYR A 1 74 ? 1.491 15.925 4.505 1.00 87.12 74 TYR A N 1
ATOM 620 C CA . TYR A 1 74 ? 1.844 17.095 5.324 1.00 87.12 74 TYR A CA 1
ATOM 621 C C . TYR A 1 74 ? 3.323 17.112 5.744 1.00 87.12 74 TYR A C 1
ATOM 623 O O . TYR A 1 74 ? 3.681 17.722 6.750 1.00 87.12 74 TYR A O 1
ATOM 631 N N . LEU A 1 75 ? 4.199 16.441 4.989 1.00 80.19 75 LEU A N 1
ATOM 632 C CA . LEU A 1 75 ? 5.641 16.379 5.273 1.00 80.19 75 LEU A CA 1
ATOM 633 C C . LEU A 1 75 ? 6.410 17.663 4.913 1.00 80.19 75 LEU A C 1
ATOM 635 O O . LEU A 1 75 ? 7.616 17.737 5.146 1.00 80.19 75 LEU A O 1
ATOM 639 N N . GLU A 1 76 ? 5.758 18.667 4.321 1.00 80.75 76 GLU A N 1
ATOM 640 C CA . GLU A 1 76 ? 6.406 19.953 4.045 1.00 80.75 76 GLU A CA 1
ATOM 641 C C . GLU A 1 76 ? 6.707 20.694 5.366 1.00 80.75 76 GLU A C 1
ATOM 643 O O . GLU A 1 76 ? 5.895 20.612 6.292 1.00 80.75 76 GLU A O 1
ATOM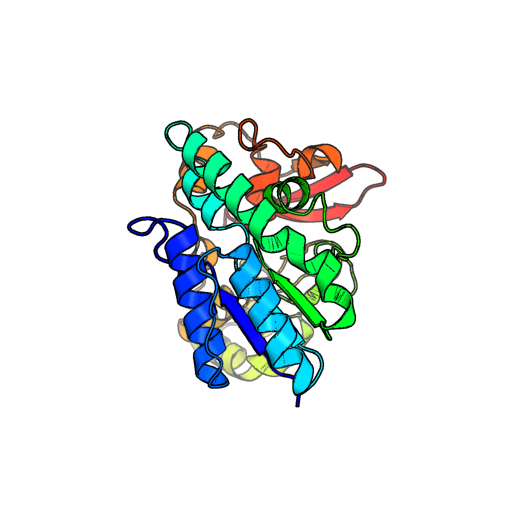 648 N N . PRO A 1 77 ? 7.844 21.413 5.497 1.00 79.88 77 PRO A N 1
ATOM 649 C CA . PRO A 1 77 ? 8.264 22.045 6.756 1.00 79.88 77 PRO A CA 1
ATOM 650 C C . PRO A 1 77 ? 7.185 22.891 7.445 1.00 79.88 77 PRO A C 1
ATOM 652 O O . PRO A 1 77 ? 7.022 22.836 8.662 1.00 79.88 77 PRO A O 1
ATOM 655 N N . GLU A 1 78 ? 6.412 23.637 6.663 1.00 84.81 78 GLU A N 1
ATOM 656 C CA . GLU A 1 78 ? 5.284 24.463 7.097 1.00 84.81 78 GLU A CA 1
ATOM 657 C C . GLU A 1 78 ? 4.076 23.665 7.629 1.00 84.81 78 GLU A C 1
ATOM 659 O O . GLU A 1 78 ? 3.216 24.226 8.306 1.00 84.81 78 GLU A O 1
ATOM 664 N N . GLN A 1 79 ? 4.004 22.364 7.342 1.00 88.00 79 GLN A N 1
ATOM 665 C CA . GLN A 1 79 ? 2.879 21.473 7.632 1.00 88.00 79 GLN A CA 1
ATOM 666 C C . GLN A 1 79 ? 3.215 20.356 8.637 1.00 88.00 79 GLN A C 1
ATOM 668 O O . GLN A 1 79 ? 2.302 19.648 9.070 1.00 88.00 79 GLN A O 1
ATOM 673 N N . ILE A 1 80 ? 4.474 20.238 9.082 1.00 85.62 80 ILE A N 1
ATOM 674 C CA . ILE A 1 80 ? 4.950 19.172 9.989 1.00 85.62 80 ILE A CA 1
ATOM 675 C C . ILE A 1 80 ? 4.089 19.035 11.254 1.00 85.62 80 ILE A C 1
ATOM 677 O O . ILE A 1 80 ? 3.812 17.921 11.696 1.00 85.62 80 ILE A O 1
ATOM 681 N N . SER A 1 81 ? 3.608 20.140 11.828 1.00 89.75 81 SER A N 1
ATOM 682 C CA . SER A 1 81 ? 2.730 20.103 13.009 1.00 89.75 81 SER A CA 1
ATOM 683 C C . SER A 1 81 ? 1.411 19.360 12.745 1.00 89.75 81 SER A C 1
ATOM 685 O O . SER A 1 81 ? 0.898 18.663 13.622 1.00 89.75 81 SER A O 1
ATOM 687 N N . THR A 1 82 ? 0.884 19.445 11.521 1.00 91.56 82 THR A N 1
ATOM 688 C CA . THR A 1 82 ? -0.305 18.697 11.089 1.00 91.56 82 THR A CA 1
ATOM 689 C C . THR A 1 82 ? 0.024 17.220 10.905 1.00 91.56 82 THR A C 1
ATOM 691 O O . THR A 1 82 ? -0.730 16.373 11.381 1.00 91.56 82 THR A O 1
ATOM 694 N N . ALA A 1 83 ? 1.179 16.895 10.313 1.00 89.12 83 ALA A N 1
ATOM 695 C CA . ALA A 1 83 ? 1.655 15.515 10.207 1.00 89.12 83 ALA A CA 1
ATOM 696 C C . ALA A 1 83 ? 1.809 14.852 11.590 1.00 89.12 83 ALA A C 1
ATOM 698 O O . ALA A 1 83 ? 1.369 13.718 11.783 1.00 89.12 83 ALA A O 1
ATOM 699 N N . GLN A 1 84 ? 2.359 15.571 12.576 1.00 88.75 84 GLN A N 1
ATOM 700 C CA . GLN A 1 84 ? 2.473 15.114 13.966 1.00 88.75 84 GLN A CA 1
ATOM 701 C C . GLN A 1 84 ? 1.096 14.905 14.617 1.00 88.75 84 GLN A C 1
ATOM 703 O O . GLN A 1 84 ? 0.848 13.845 15.190 1.00 88.75 84 GLN A O 1
ATOM 708 N N . LYS A 1 85 ? 0.162 15.855 14.455 1.00 92.19 85 LYS A N 1
ATOM 709 C CA . LYS A 1 85 ? -1.224 15.704 14.935 1.00 92.19 85 LYS A CA 1
ATOM 710 C C . LYS A 1 85 ? -1.895 14.465 14.327 1.00 92.19 85 LYS A C 1
ATOM 712 O O . LYS A 1 85 ? -2.491 13.668 15.049 1.00 92.19 85 LYS A O 1
ATOM 717 N N . HIS A 1 86 ? -1.799 14.283 13.009 1.00 93.25 86 HIS A N 1
ATOM 718 C CA . HIS A 1 86 ? -2.376 13.130 12.314 1.00 93.25 86 HIS A CA 1
ATOM 719 C C . HIS A 1 86 ? -1.752 11.816 12.778 1.00 93.25 86 HIS A C 1
ATOM 721 O O . HIS A 1 86 ? -2.468 10.845 13.014 1.00 93.25 86 HIS A O 1
ATOM 727 N N . ARG A 1 87 ? -0.435 11.796 12.987 1.00 90.44 87 ARG A N 1
ATOM 728 C CA . ARG A 1 87 ? 0.272 10.650 13.556 1.00 90.44 87 ARG A CA 1
ATOM 729 C C . ARG A 1 87 ? -0.280 10.258 14.927 1.00 90.44 87 ARG A C 1
ATOM 731 O O . ARG A 1 87 ? -0.518 9.072 15.150 1.00 90.44 87 ARG A O 1
ATOM 738 N N . ASP A 1 88 ? -0.517 11.216 15.817 1.00 91.19 88 ASP A N 1
ATOM 739 C CA . ASP A 1 88 ? -1.034 10.939 17.162 1.00 91.19 88 ASP A CA 1
ATOM 740 C C . ASP A 1 88 ? -2.487 10.438 17.135 1.00 91.19 88 ASP A C 1
ATOM 742 O O . ASP A 1 88 ? -2.824 9.474 17.833 1.00 91.19 88 ASP A O 1
ATOM 746 N N . ILE A 1 89 ? -3.329 11.019 16.269 1.00 94.06 89 ILE A N 1
ATOM 747 C CA . ILE A 1 89 ? -4.698 10.538 16.011 1.00 94.06 89 ILE A CA 1
ATOM 748 C C . ILE A 1 89 ? -4.664 9.081 15.542 1.00 94.06 89 ILE A C 1
ATOM 750 O O . ILE A 1 89 ? -5.345 8.227 16.115 1.00 94.06 89 ILE A O 1
ATOM 754 N N . LEU A 1 90 ? -3.847 8.781 14.529 1.00 93.62 90 LEU A N 1
ATOM 755 C CA . LEU A 1 90 ? -3.725 7.440 13.961 1.00 93.62 90 LEU A CA 1
ATOM 756 C C . LEU A 1 90 ? -3.173 6.447 14.986 1.00 93.62 90 LEU A C 1
ATOM 758 O O . LEU A 1 90 ? -3.725 5.358 15.133 1.00 93.62 90 LEU A O 1
ATOM 762 N N . LYS A 1 91 ? -2.143 6.820 15.755 1.00 91.12 91 LYS A N 1
ATOM 763 C CA . LYS A 1 91 ? -1.606 5.985 16.839 1.00 91.12 91 LYS A CA 1
ATOM 764 C C . LYS A 1 91 ? -2.704 5.593 17.829 1.00 91.12 91 LYS A C 1
ATOM 766 O O . LYS A 1 91 ? -2.867 4.414 18.149 1.00 91.12 91 LYS A O 1
ATOM 771 N N . ASN A 1 92 ? -3.489 6.566 18.291 1.00 91.81 92 ASN A N 1
ATOM 772 C CA . ASN A 1 92 ? -4.574 6.307 19.234 1.00 91.81 92 ASN A CA 1
ATOM 773 C C . ASN A 1 92 ? -5.690 5.449 18.612 1.00 91.81 92 ASN A C 1
ATOM 775 O O . ASN A 1 92 ? -6.217 4.545 19.266 1.00 91.81 92 ASN A O 1
ATOM 779 N N . PHE A 1 93 ? -6.022 5.713 17.347 1.00 94.19 93 PHE A N 1
ATOM 780 C CA . PHE A 1 93 ? -7.028 4.987 16.580 1.00 94.19 93 PHE A CA 1
ATOM 781 C C . PHE A 1 93 ? -6.677 3.504 16.415 1.00 94.19 93 PHE A C 1
ATOM 783 O O . PHE A 1 93 ? -7.488 2.642 16.750 1.00 94.19 93 PHE A O 1
ATOM 790 N N . TYR A 1 94 ? -5.462 3.193 15.959 1.00 92.31 94 TYR A N 1
ATOM 791 C CA . TYR A 1 94 ? -5.044 1.813 15.709 1.00 92.31 94 TYR A CA 1
ATOM 792 C C . TYR A 1 94 ? -4.730 1.023 16.980 1.00 92.31 94 TYR A C 1
ATOM 794 O O . TYR A 1 94 ? -4.772 -0.206 16.947 1.00 92.31 94 TYR A O 1
ATOM 802 N N . GLY A 1 95 ? -4.470 1.688 18.112 1.00 89.88 95 GLY A N 1
ATOM 803 C CA . GLY A 1 95 ? -4.132 1.025 19.377 1.00 89.88 95 GLY A CA 1
ATOM 804 C C . GLY A 1 95 ? -5.154 -0.026 19.843 1.00 89.88 95 GLY A C 1
ATOM 805 O O . GLY A 1 95 ? -4.776 -0.996 20.496 1.00 89.88 95 GLY A O 1
ATOM 806 N N . ILE A 1 96 ? -6.429 0.099 19.453 1.00 91.69 96 ILE A N 1
ATOM 807 C CA . ILE A 1 96 ? -7.491 -0.876 19.784 1.00 91.69 96 ILE A CA 1
ATOM 808 C C . ILE A 1 96 ? -7.309 -2.241 19.131 1.00 91.69 96 ILE A C 1
ATOM 810 O O . ILE A 1 96 ? -7.900 -3.214 19.603 1.00 91.69 96 ILE A O 1
ATOM 814 N N . LEU A 1 97 ? -6.543 -2.330 18.037 1.00 92.12 97 LEU A N 1
ATOM 815 C CA . LEU A 1 97 ? -6.385 -3.576 17.287 1.00 92.12 97 LEU A CA 1
ATOM 816 C C . LEU A 1 97 ? -5.750 -4.663 18.157 1.00 92.12 97 LEU A C 1
ATOM 818 O O . LEU A 1 97 ? -6.145 -5.819 18.065 1.00 92.12 97 LEU A O 1
ATOM 822 N N . LYS A 1 98 ? -4.857 -4.280 19.080 1.00 88.56 98 LYS A N 1
ATOM 823 C CA . LYS A 1 98 ? -4.246 -5.193 20.053 1.00 88.56 98 LYS A CA 1
ATOM 824 C C . LYS A 1 98 ? -5.267 -5.849 20.973 1.00 88.56 98 LYS A C 1
ATOM 826 O O . LYS A 1 98 ? -5.274 -7.068 21.102 1.00 88.56 98 LYS A O 1
ATOM 831 N N . ASP A 1 99 ? -6.146 -5.058 21.577 1.00 88.50 99 ASP A N 1
ATOM 832 C CA . ASP A 1 99 ? -7.154 -5.580 22.507 1.00 88.50 99 ASP A CA 1
ATOM 833 C C . ASP A 1 99 ? -8.297 -6.302 21.772 1.00 88.50 99 ASP A C 1
ATOM 835 O O . ASP A 1 99 ? -9.039 -7.094 22.362 1.00 88.50 99 ASP A O 1
ATOM 839 N N . SER A 1 100 ? -8.427 -6.045 20.468 1.00 92.81 100 SER A N 1
ATOM 840 C CA . SER A 1 100 ? -9.457 -6.620 19.603 1.00 92.81 100 SER A CA 1
ATOM 841 C C . SER A 1 100 ? -9.000 -7.869 18.839 1.00 92.81 100 SER A C 1
ATOM 843 O O . SER A 1 100 ? -9.827 -8.476 18.162 1.00 92.81 100 SER A O 1
ATOM 845 N N . ASP A 1 101 ? -7.739 -8.297 18.970 1.00 92.19 101 ASP A N 1
ATOM 846 C CA . ASP A 1 101 ? -7.131 -9.393 18.194 1.00 92.19 101 ASP A CA 1
ATOM 847 C C . ASP A 1 101 ? -7.965 -10.687 18.210 1.00 92.19 101 ASP A C 1
ATOM 849 O O . ASP A 1 101 ? -8.236 -11.288 17.172 1.00 92.19 101 ASP A O 1
ATOM 853 N N . LYS A 1 102 ? -8.519 -11.060 19.371 1.00 94.81 102 LYS A N 1
ATOM 854 C CA . LYS A 1 102 ? -9.363 -12.263 19.513 1.00 94.81 102 LYS A CA 1
ATOM 855 C C . LYS A 1 102 ? -10.612 -12.269 18.615 1.00 94.81 102 LYS A C 1
ATOM 857 O O . LYS A 1 102 ? -11.127 -13.346 18.297 1.00 94.81 102 LYS A O 1
ATOM 862 N N . TYR A 1 103 ? -11.088 -11.089 18.218 1.00 97.25 103 TYR A N 1
ATOM 863 C CA . TYR A 1 103 ? -12.243 -10.885 17.343 1.00 97.25 103 TYR A CA 1
ATOM 864 C C . TYR A 1 103 ? -11.862 -10.777 15.864 1.00 97.25 103 TYR A C 1
ATOM 866 O O . TYR A 1 103 ? -12.740 -10.834 15.004 1.00 97.25 103 TYR A O 1
ATOM 874 N N . ILE A 1 104 ? -10.576 -10.625 15.554 1.00 96.31 104 ILE A N 1
ATOM 875 C CA . ILE A 1 104 ? -10.069 -10.426 14.202 1.00 96.31 104 ILE A CA 1
ATOM 876 C C . ILE A 1 104 ? -9.658 -11.785 13.622 1.00 96.31 104 ILE A C 1
ATOM 878 O O . ILE A 1 104 ? -8.998 -12.609 14.252 1.00 96.31 104 ILE A O 1
ATOM 882 N N . ARG A 1 105 ? -10.102 -12.058 12.395 1.00 96.69 105 ARG A N 1
ATOM 883 C CA . ARG A 1 105 ? -9.668 -13.211 11.598 1.00 96.69 105 ARG A CA 1
ATOM 884 C C . ARG A 1 105 ? -8.390 -12.895 10.836 1.00 96.69 105 ARG A C 1
ATOM 886 O O . ARG A 1 105 ? -7.531 -13.762 10.712 1.00 96.69 105 ARG A O 1
ATOM 893 N N . PHE A 1 106 ? -8.332 -11.698 10.260 1.00 95.38 106 PHE A N 1
ATOM 894 C CA . PHE A 1 106 ? -7.268 -11.256 9.372 1.00 95.38 106 PHE A CA 1
ATOM 895 C C . PHE A 1 106 ? -7.191 -9.729 9.385 1.00 95.38 106 PHE A C 1
ATOM 897 O O . PHE A 1 106 ? -8.223 -9.064 9.293 1.00 95.38 106 PHE A O 1
ATOM 904 N N . LEU A 1 107 ? -5.976 -9.196 9.486 1.00 94.62 107 LEU A N 1
ATOM 905 C CA . LEU A 1 107 ? -5.674 -7.771 9.413 1.00 94.62 107 LEU A CA 1
ATOM 906 C C . LEU A 1 107 ? -4.643 -7.558 8.305 1.00 94.62 107 LEU A C 1
ATOM 908 O O . LEU A 1 107 ? -3.576 -8.171 8.334 1.00 94.62 107 LEU A O 1
ATOM 912 N N . PHE A 1 108 ? -4.961 -6.692 7.348 1.00 94.38 108 PHE A N 1
ATOM 913 C CA . PHE A 1 108 ? -4.055 -6.307 6.272 1.00 94.38 108 PHE A CA 1
ATOM 914 C C . PHE A 1 108 ? -3.987 -4.791 6.170 1.00 94.38 108 PHE A C 1
ATOM 916 O O . PHE A 1 108 ? -5.023 -4.129 6.106 1.00 94.38 108 PHE A O 1
ATOM 923 N N . ILE A 1 109 ? -2.766 -4.262 6.197 1.00 92.44 109 ILE A N 1
ATOM 924 C CA . ILE A 1 109 ? -2.494 -2.827 6.189 1.00 92.44 109 ILE A CA 1
ATOM 925 C C . ILE A 1 109 ? -1.523 -2.531 5.048 1.00 92.44 109 ILE A C 1
ATOM 927 O O . ILE A 1 109 ? -0.446 -3.127 4.996 1.00 92.44 109 ILE A O 1
ATOM 931 N N . THR A 1 110 ? -1.891 -1.613 4.162 1.00 91.75 110 THR A N 1
ATOM 932 C CA . THR A 1 110 ? -1.072 -1.143 3.037 1.00 91.75 110 THR A CA 1
ATOM 933 C C . THR A 1 110 ? -0.767 0.342 3.181 1.00 91.75 110 THR A C 1
ATOM 935 O O . THR A 1 110 ? -1.567 1.117 3.701 1.00 91.75 110 THR A O 1
ATOM 938 N N . GLY A 1 111 ? 0.425 0.732 2.742 1.00 88.00 111 GLY A N 1
ATOM 939 C CA . GLY A 1 111 ? 0.942 2.097 2.743 1.00 88.00 111 GLY A CA 1
ATOM 940 C C . GLY A 1 111 ? 2.318 2.117 2.085 1.00 88.00 111 GLY A C 1
ATOM 941 O O . GLY A 1 111 ? 2.837 1.064 1.707 1.00 88.00 111 GLY A O 1
ATOM 942 N N . VAL A 1 112 ? 2.904 3.300 1.941 1.00 78.75 112 VAL A N 1
ATOM 943 C CA . VAL A 1 112 ? 4.180 3.476 1.221 1.00 78.75 112 VAL A CA 1
ATOM 944 C C . VAL A 1 112 ? 5.358 3.695 2.177 1.00 78.75 112 VAL A C 1
ATOM 946 O O . VAL A 1 112 ? 6.476 3.263 1.914 1.00 78.75 112 VAL A O 1
ATOM 949 N N . SER A 1 113 ? 5.114 4.303 3.334 1.00 73.62 113 SER A N 1
ATOM 950 C CA . SER A 1 113 ? 6.100 4.675 4.341 1.00 73.62 113 SER A CA 1
ATOM 951 C C . SER A 1 113 ? 6.237 3.644 5.457 1.00 73.62 113 SER A C 1
ATOM 953 O O . SER A 1 113 ? 5.258 3.169 6.031 1.00 73.62 113 SER A O 1
ATOM 955 N N . LYS A 1 114 ? 7.484 3.365 5.865 1.00 68.75 114 LYS A N 1
ATOM 956 C CA . LYS A 1 114 ? 7.788 2.601 7.088 1.00 68.75 114 LYS A CA 1
ATOM 957 C C . LYS A 1 114 ? 7.930 3.472 8.342 1.00 68.75 114 LYS A C 1
ATOM 959 O O . LYS A 1 114 ? 7.802 2.942 9.447 1.00 68.75 114 LYS A O 1
ATOM 964 N N . PHE A 1 115 ? 8.171 4.781 8.214 1.00 64.31 115 PHE A N 1
ATOM 965 C CA . PHE A 1 115 ? 8.340 5.666 9.380 1.00 64.31 115 PHE A CA 1
ATOM 966 C C . PHE A 1 115 ? 7.011 5.873 10.118 1.00 64.31 115 PHE A C 1
ATOM 968 O O . PHE A 1 115 ? 6.959 5.843 11.352 1.00 64.31 115 PHE A O 1
ATOM 975 N N . SER A 1 116 ? 5.908 5.966 9.371 1.00 58.00 116 SER A N 1
ATOM 976 C CA . SER A 1 116 ? 4.564 6.010 9.941 1.00 58.00 116 SER A CA 1
ATOM 977 C C . SER A 1 116 ? 4.301 4.746 10.754 1.00 58.00 116 SER A C 1
ATOM 979 O O . SER A 1 116 ? 3.796 4.826 11.867 1.00 58.00 116 SER A O 1
ATOM 981 N N . ARG A 1 117 ? 4.775 3.587 10.286 1.00 62.50 117 ARG A N 1
ATOM 982 C CA . ARG A 1 117 ? 4.566 2.299 10.947 1.00 62.50 117 ARG A CA 1
ATOM 983 C C . ARG A 1 117 ? 5.160 2.240 12.348 1.00 62.50 117 ARG A C 1
ATOM 985 O O . ARG A 1 117 ? 4.448 1.933 13.293 1.00 62.50 117 ARG A O 1
ATOM 992 N N . VAL A 1 118 ? 6.461 2.502 12.494 1.00 59.59 118 VAL A N 1
ATOM 993 C CA . VAL A 1 118 ? 7.151 2.377 13.798 1.00 59.59 118 VAL A CA 1
ATOM 994 C C . VAL A 1 118 ? 6.582 3.349 14.819 1.00 59.59 118 VAL A C 1
ATOM 996 O O . VAL A 1 118 ? 6.531 3.067 16.013 1.00 59.59 118 VAL A O 1
ATOM 999 N N . SER A 1 119 ? 6.108 4.485 14.331 1.00 67.88 119 SER A N 1
ATOM 1000 C CA . SER A 1 119 ? 5.663 5.577 15.163 1.00 67.88 119 SER A CA 1
ATOM 1001 C C . SER A 1 119 ? 4.172 5.473 15.548 1.00 67.88 119 SER A C 1
ATOM 1003 O O . SER A 1 119 ? 3.828 5.884 16.657 1.00 67.88 119 SER A O 1
ATOM 1005 N N . ILE A 1 120 ? 3.325 4.896 14.683 1.00 79.00 120 ILE A N 1
ATOM 1006 C CA . ILE A 1 120 ? 1.888 4.631 14.892 1.00 79.00 120 ILE A CA 1
ATOM 1007 C C . ILE A 1 120 ? 1.657 3.277 15.573 1.00 79.00 120 ILE A C 1
ATOM 1009 O O . ILE A 1 120 ? 0.822 3.154 16.464 1.00 79.00 120 ILE A O 1
ATOM 1013 N N . PHE A 1 121 ? 2.385 2.245 15.151 1.00 78.19 121 PHE A N 1
ATOM 1014 C CA . PHE A 1 121 ? 2.176 0.863 15.576 1.00 78.19 121 PHE A CA 1
ATOM 1015 C C . PHE A 1 121 ? 3.207 0.394 16.603 1.00 78.19 121 PHE A C 1
ATOM 1017 O O . PHE A 1 121 ? 3.343 -0.809 16.812 1.00 78.19 121 PHE A O 1
ATOM 1024 N N . SER A 1 122 ? 3.894 1.317 17.292 1.00 71.69 122 SER A N 1
ATOM 1025 C CA . SER A 1 122 ? 4.774 0.982 18.427 1.00 71.69 122 SER A CA 1
ATOM 1026 C C . SER A 1 122 ? 4.081 0.082 19.452 1.00 71.69 122 SER A C 1
ATOM 1028 O O . SER A 1 122 ? 4.713 -0.752 20.094 1.00 71.69 122 SER A O 1
ATOM 1030 N N . ASP A 1 123 ? 2.764 0.241 19.577 1.00 72.31 123 ASP A N 1
ATOM 1031 C CA . ASP A 1 123 ? 1.953 -0.456 20.565 1.00 72.31 123 ASP A CA 1
ATOM 1032 C C . ASP A 1 123 ? 1.355 -1.767 19.999 1.00 72.31 123 ASP A C 1
ATOM 1034 O O . ASP A 1 123 ? 0.916 -2.620 20.775 1.00 72.31 123 ASP A O 1
ATOM 1038 N N . LEU A 1 124 ? 1.399 -1.975 18.669 1.00 78.12 124 LEU A N 1
ATOM 1039 C CA . LEU A 1 124 ? 0.939 -3.181 17.962 1.00 78.12 124 LEU A CA 1
ATOM 1040 C C . LEU A 1 124 ? 2.117 -4.110 17.627 1.00 78.12 124 LEU A C 1
ATOM 1042 O O . LEU A 1 124 ? 2.557 -4.238 16.487 1.00 78.12 124 LEU A O 1
ATOM 1046 N N . ASN A 1 125 ? 2.608 -4.818 18.636 1.00 71.50 125 ASN A N 1
ATOM 1047 C CA . ASN A 1 125 ? 3.744 -5.735 18.512 1.00 71.50 125 ASN A CA 1
ATOM 1048 C C . ASN A 1 125 ? 3.411 -7.116 17.899 1.00 71.50 125 ASN A C 1
ATOM 1050 O O . ASN A 1 125 ? 4.240 -8.019 17.970 1.00 71.50 125 ASN A O 1
ATOM 1054 N N . HIS A 1 126 ? 2.220 -7.299 17.323 1.00 77.81 126 HIS A N 1
ATOM 1055 C CA . HIS A 1 126 ? 1.773 -8.560 16.709 1.00 77.81 126 HIS A CA 1
ATOM 1056 C C . HIS A 1 126 ? 1.654 -8.485 15.174 1.00 77.81 126 HIS A C 1
ATOM 1058 O O . HIS A 1 126 ? 1.166 -9.424 14.549 1.00 77.81 126 HIS A O 1
ATOM 1064 N N . LEU A 1 127 ? 2.082 -7.379 14.554 1.00 85.25 127 LEU A N 1
ATOM 1065 C CA . LEU A 1 127 ? 2.086 -7.233 13.098 1.00 85.25 127 LEU A CA 1
ATOM 1066 C C . LEU A 1 127 ? 3.342 -7.859 12.484 1.00 85.25 127 LEU A C 1
ATOM 1068 O O . LEU A 1 127 ? 4.461 -7.601 12.930 1.00 85.25 127 LEU A O 1
ATOM 1072 N N . LEU A 1 128 ? 3.156 -8.636 11.417 1.00 87.38 128 LEU A N 1
ATOM 1073 C CA . LEU A 1 128 ? 4.250 -9.150 10.598 1.00 87.38 128 LEU A CA 1
ATOM 1074 C C . LEU A 1 128 ? 4.534 -8.186 9.443 1.00 87.38 128 LEU A C 1
ATOM 1076 O O . LEU A 1 128 ? 3.677 -7.973 8.587 1.00 87.38 128 LEU A O 1
ATOM 1080 N N . ASP A 1 129 ? 5.753 -7.648 9.385 1.00 85.94 129 ASP A N 1
ATOM 1081 C CA . ASP A 1 129 ? 6.223 -6.940 8.194 1.00 85.94 129 ASP A CA 1
ATOM 1082 C C . ASP A 1 129 ? 6.526 -7.927 7.072 1.00 85.94 129 ASP A C 1
ATOM 1084 O O . ASP A 1 129 ? 7.484 -8.697 7.157 1.00 85.94 129 ASP A O 1
ATOM 1088 N N . ILE A 1 130 ? 5.748 -7.864 5.997 1.00 88.94 130 ILE A N 1
ATOM 1089 C CA . ILE A 1 130 ? 5.994 -8.663 4.797 1.00 88.94 130 ILE A CA 1
ATOM 1090 C C . ILE A 1 130 ? 6.674 -7.875 3.670 1.00 88.94 130 ILE A C 1
ATOM 1092 O O . ILE A 1 130 ? 6.990 -8.464 2.642 1.00 88.94 130 ILE A O 1
ATOM 1096 N N . SER A 1 131 ? 6.946 -6.576 3.855 1.00 84.00 131 SER A N 1
ATOM 1097 C CA . SER A 1 131 ? 7.422 -5.678 2.788 1.00 84.00 131 SER A CA 1
ATOM 1098 C C . SER A 1 131 ? 8.731 -6.148 2.153 1.00 84.00 131 SER A C 1
ATOM 1100 O O . SER A 1 131 ? 8.917 -5.983 0.958 1.00 84.00 131 SER A O 1
ATOM 1102 N N . LEU A 1 132 ? 9.642 -6.721 2.953 1.00 84.81 132 LEU A N 1
ATOM 1103 C CA . LEU A 1 132 ? 10.919 -7.283 2.481 1.00 84.81 132 LEU A CA 1
ATOM 1104 C C . LEU A 1 132 ? 10.949 -8.815 2.555 1.00 84.81 132 LEU A C 1
ATOM 1106 O O . LEU A 1 132 ? 12.015 -9.427 2.548 1.00 84.81 132 LEU A O 1
ATOM 1110 N N . HIS A 1 133 ? 9.790 -9.450 2.724 1.00 87.00 133 HIS A N 1
ATOM 1111 C CA . HIS A 1 133 ? 9.720 -10.886 2.924 1.00 87.00 133 HIS A CA 1
ATOM 1112 C C . HIS A 1 133 ? 9.698 -11.592 1.554 1.00 87.00 133 HIS A C 1
ATOM 1114 O O . HIS A 1 133 ? 8.707 -11.463 0.836 1.00 87.00 133 HIS A O 1
ATOM 1120 N N . PRO A 1 134 ? 10.697 -12.432 1.200 1.00 84.06 134 PRO A N 1
ATOM 1121 C CA . PRO A 1 134 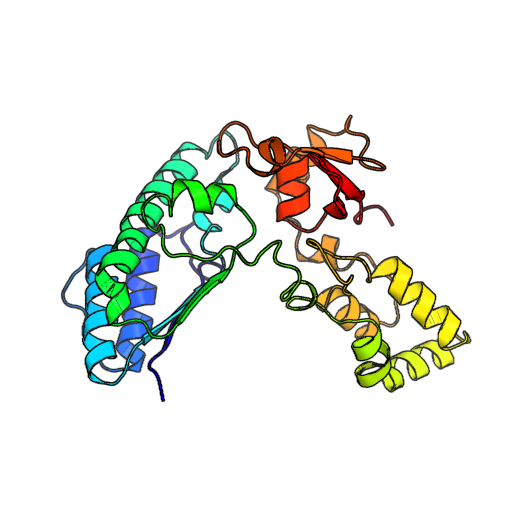? 10.849 -12.969 -0.161 1.00 84.06 134 PRO A CA 1
ATOM 1122 C C . PRO A 1 134 ? 9.626 -13.713 -0.711 1.00 84.06 134 PRO A C 1
ATOM 1124 O O . PRO A 1 134 ? 9.346 -13.654 -1.902 1.00 84.06 134 PRO A O 1
ATOM 1127 N N . LYS A 1 135 ? 8.855 -14.390 0.155 1.00 88.94 135 LYS A N 1
ATOM 1128 C CA . LYS A 1 135 ? 7.599 -15.062 -0.244 1.00 88.94 135 LYS A CA 1
ATOM 1129 C C . LYS A 1 135 ? 6.533 -14.122 -0.825 1.00 88.94 135 LYS A C 1
ATOM 1131 O O . LYS A 1 135 ? 5.619 -14.611 -1.474 1.00 88.94 135 LYS A O 1
ATOM 1136 N N . PHE A 1 136 ? 6.626 -12.821 -0.567 1.00 90.19 136 PHE A N 1
ATOM 1137 C CA . PHE A 1 136 ? 5.684 -11.808 -1.042 1.00 90.19 136 PHE A CA 1
ATOM 1138 C C . PHE A 1 136 ? 6.312 -10.888 -2.101 1.00 90.19 136 PHE A C 1
ATOM 1140 O O . PHE A 1 136 ? 5.692 -9.900 -2.481 1.00 90.19 136 PHE A O 1
ATOM 1147 N N . ALA A 1 137 ? 7.511 -11.213 -2.604 1.00 87.81 137 ALA A N 1
ATOM 1148 C CA . ALA A 1 137 ? 8.250 -10.383 -3.560 1.00 87.81 137 ALA A CA 1
ATOM 1149 C C . ALA A 1 137 ? 7.459 -10.077 -4.841 1.00 87.81 137 ALA A C 1
ATOM 1151 O O . ALA A 1 137 ? 7.605 -9.003 -5.415 1.00 87.81 137 ALA A O 1
ATOM 1152 N N . THR A 1 138 ? 6.600 -11.008 -5.263 1.00 91.50 138 THR A N 1
ATOM 1153 C CA . THR A 1 138 ? 5.807 -10.891 -6.490 1.00 91.50 138 THR A CA 1
ATOM 1154 C C . THR A 1 138 ? 4.383 -10.387 -6.255 1.00 91.50 138 THR A C 1
ATOM 1156 O O . THR A 1 138 ? 3.593 -10.349 -7.189 1.00 91.50 138 THR A O 1
ATOM 1159 N N . LEU A 1 139 ? 4.019 -10.016 -5.020 1.00 90.94 139 LEU A N 1
ATOM 1160 C CA . LEU A 1 139 ? 2.631 -9.711 -4.648 1.00 90.94 139 LEU A CA 1
ATOM 1161 C C . LEU A 1 139 ? 2.045 -8.508 -5.408 1.00 90.94 139 LEU A C 1
ATOM 1163 O O . LEU A 1 139 ? 0.842 -8.465 -5.648 1.00 90.94 139 LEU A O 1
ATOM 1167 N N . THR A 1 140 ? 2.875 -7.522 -5.751 1.00 88.06 140 THR A N 1
ATOM 1168 C CA . THR A 1 140 ? 2.447 -6.208 -6.262 1.00 88.06 140 THR A CA 1
ATOM 1169 C C . THR A 1 140 ? 2.819 -5.964 -7.726 1.00 88.06 140 THR A C 1
ATOM 1171 O O . THR A 1 140 ? 2.775 -4.825 -8.192 1.00 88.06 140 THR A O 1
ATOM 1174 N N . GLY A 1 141 ? 3.179 -7.010 -8.472 1.00 91.75 141 GLY A N 1
ATOM 1175 C CA . GLY A 1 141 ? 3.568 -6.880 -9.873 1.00 91.75 141 GLY A CA 1
ATOM 1176 C C . GLY A 1 141 ? 3.391 -8.162 -10.673 1.00 91.75 141 GLY A C 1
ATOM 1177 O O . GLY A 1 141 ? 3.039 -9.198 -10.121 1.00 91.75 141 GLY A O 1
ATOM 1178 N N . TYR A 1 142 ? 3.647 -8.086 -11.977 1.00 95.31 142 TYR A N 1
ATOM 1179 C CA . TYR A 1 142 ? 3.644 -9.272 -12.837 1.00 95.31 142 TYR A CA 1
ATOM 1180 C C . TYR A 1 142 ? 5.038 -9.888 -12.901 1.00 95.31 142 TYR A C 1
ATOM 1182 O O . TYR A 1 142 ? 6.029 -9.178 -13.039 1.00 95.31 142 TYR A O 1
ATOM 1190 N N . THR A 1 143 ? 5.135 -11.207 -12.831 1.00 95.50 143 THR A N 1
ATOM 1191 C CA . THR A 1 143 ? 6.380 -11.940 -13.104 1.00 95.50 143 THR A CA 1
ATOM 1192 C C . THR A 1 143 ? 6.651 -12.037 -14.606 1.00 95.50 143 THR A C 1
ATOM 1194 O O . THR A 1 143 ? 5.749 -11.876 -15.429 1.00 95.50 143 THR A O 1
ATOM 1197 N N . GLN A 1 144 ? 7.888 -12.379 -14.987 1.00 94.81 144 GLN A N 1
ATOM 1198 C CA . GLN A 1 144 ? 8.227 -12.685 -16.387 1.00 94.81 144 GLN A CA 1
ATOM 1199 C C . GLN A 1 144 ? 7.299 -13.755 -16.973 1.00 94.81 144 GLN A C 1
ATOM 1201 O O . GLN A 1 144 ? 6.790 -13.623 -18.084 1.00 94.81 144 GLN A O 1
ATOM 1206 N N . LYS A 1 145 ? 7.034 -14.802 -16.188 1.00 96.00 145 LYS A N 1
ATOM 1207 C CA . LYS A 1 145 ? 6.166 -15.904 -16.593 1.00 96.00 145 LYS A CA 1
ATOM 1208 C C . LYS A 1 145 ? 4.735 -15.436 -16.847 1.00 96.00 145 LYS A C 1
ATOM 1210 O O . LYS A 1 145 ? 4.110 -15.883 -17.805 1.00 96.00 145 LYS A O 1
ATOM 1215 N N . GLU A 1 146 ? 4.205 -14.558 -16.003 1.00 96.69 146 GLU A N 1
ATOM 1216 C CA . GLU A 1 146 ? 2.862 -13.996 -16.179 1.00 96.69 146 GLU A CA 1
ATOM 1217 C C . GLU A 1 146 ? 2.796 -13.071 -17.393 1.00 96.69 146 GLU A C 1
ATOM 1219 O O . GLU A 1 146 ? 1.818 -13.139 -18.136 1.00 96.69 146 GLU A O 1
ATOM 1224 N N . MET A 1 147 ? 3.859 -12.302 -17.658 1.00 96.94 147 MET A N 1
ATOM 1225 C CA . MET A 1 147 ? 3.987 -11.511 -18.884 1.00 96.94 147 MET A CA 1
ATOM 1226 C C . MET A 1 147 ? 3.894 -12.373 -20.141 1.00 96.94 147 MET A C 1
ATOM 1228 O O . MET A 1 147 ? 3.108 -12.091 -21.043 1.00 96.94 147 MET A O 1
ATOM 1232 N N . GLU A 1 148 ? 4.645 -13.469 -20.173 1.00 95.81 148 GLU A N 1
ATOM 1233 C CA . GLU A 1 148 ? 4.654 -14.410 -21.294 1.00 95.81 148 GLU A CA 1
ATOM 1234 C C . GLU A 1 148 ? 3.389 -15.268 -21.391 1.00 95.81 148 GLU A C 1
ATOM 1236 O O . GLU A 1 148 ? 3.095 -15.793 -22.460 1.00 95.81 148 GLU A O 1
ATOM 1241 N N . SER A 1 149 ? 2.640 -15.432 -20.301 1.00 96.25 149 SER A N 1
ATOM 1242 C CA . SER A 1 149 ? 1.439 -16.274 -20.287 1.00 96.25 149 SER A CA 1
ATOM 1243 C C . SER A 1 149 ? 0.183 -15.467 -20.601 1.00 96.25 149 SER A C 1
ATOM 1245 O O . SER A 1 149 ? -0.541 -15.797 -21.538 1.00 96.25 149 SER A O 1
ATOM 1247 N N . TYR A 1 150 ? -0.073 -14.401 -19.841 1.00 96.25 150 TYR A N 1
ATOM 1248 C CA . TYR A 1 150 ? -1.334 -13.658 -19.886 1.00 96.25 150 TYR A CA 1
ATOM 1249 C C . TYR A 1 150 ? -1.335 -12.513 -20.898 1.00 96.25 150 TYR A C 1
ATOM 1251 O O . TYR A 1 150 ? -2.401 -12.130 -21.370 1.00 96.25 150 TYR A O 1
ATOM 1259 N N . PHE A 1 151 ? -0.162 -11.986 -21.260 1.00 96.75 151 PHE A N 1
ATOM 1260 C CA . PHE A 1 151 ? -0.040 -10.850 -22.180 1.00 96.75 151 PHE A CA 1
ATOM 1261 C C . PHE A 1 151 ? 0.638 -11.218 -23.509 1.00 96.75 151 PHE A C 1
ATOM 1263 O O . PHE A 1 151 ? 0.971 -10.339 -24.299 1.00 96.75 151 PHE A O 1
ATOM 1270 N N . SER A 1 152 ? 0.818 -12.510 -23.804 1.00 96.31 152 SER A N 1
ATOM 1271 C CA . SER A 1 152 ? 1.493 -12.951 -25.033 1.00 96.31 152 SER A CA 1
ATOM 1272 C C . SER A 1 152 ? 0.809 -12.476 -26.314 1.00 96.31 152 SER A C 1
ATOM 1274 O O . SER A 1 152 ? 1.488 -11.999 -27.221 1.00 96.31 152 SER A O 1
ATOM 1276 N N . GLU A 1 153 ? -0.514 -12.597 -26.402 1.00 96.75 153 GLU A N 1
ATOM 1277 C CA . GLU A 1 153 ? -1.293 -12.174 -27.570 1.00 96.75 153 GLU A CA 1
ATOM 1278 C C . GLU A 1 153 ? -1.190 -10.665 -27.843 1.00 96.75 153 GLU A C 1
ATOM 1280 O O . GLU A 1 153 ? -0.730 -10.317 -28.935 1.00 96.75 153 GLU A O 1
ATOM 1285 N N . PRO A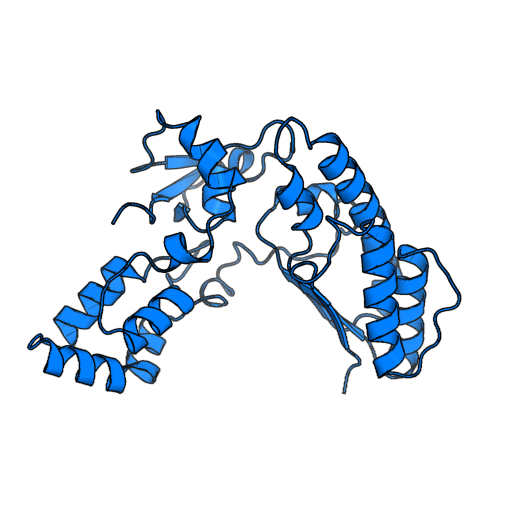 1 154 ? -1.501 -9.758 -26.892 1.00 96.38 154 PRO A N 1
ATOM 1286 C CA . PRO A 1 154 ? -1.386 -8.324 -27.152 1.00 96.38 154 PRO A CA 1
ATOM 1287 C C . PRO A 1 154 ? 0.059 -7.896 -27.451 1.00 96.38 154 PRO A C 1
ATOM 1289 O O . PRO A 1 154 ? 0.286 -7.055 -28.317 1.00 96.38 154 PRO A O 1
ATOM 1292 N N . ILE A 1 155 ? 1.067 -8.517 -26.824 1.00 97.06 155 ILE A N 1
ATOM 1293 C CA . ILE A 1 155 ? 2.477 -8.236 -27.146 1.00 97.06 155 ILE A CA 1
ATOM 1294 C C . ILE A 1 155 ? 2.813 -8.668 -28.582 1.00 97.06 155 ILE A C 1
ATOM 1296 O O . ILE A 1 155 ? 3.527 -7.953 -29.285 1.00 97.06 155 ILE A O 1
ATOM 1300 N N . ARG A 1 156 ? 2.295 -9.808 -29.064 1.00 97.19 156 ARG A N 1
ATOM 1301 C CA . ARG A 1 156 ? 2.491 -10.238 -30.462 1.00 97.19 156 ARG A CA 1
ATOM 1302 C C . ARG A 1 156 ? 1.852 -9.272 -31.451 1.00 97.19 156 ARG A C 1
ATOM 1304 O O . ARG A 1 156 ? 2.464 -8.994 -32.479 1.00 97.19 156 ARG A O 1
ATOM 1311 N N . GLU A 1 157 ? 0.663 -8.765 -31.149 1.00 97.38 157 GLU A N 1
ATOM 1312 C CA . GLU A 1 157 ? -0.019 -7.778 -31.988 1.00 97.38 157 GLU A CA 1
ATOM 1313 C C . GLU A 1 157 ? 0.799 -6.483 -32.098 1.00 97.38 157 GLU A C 1
ATOM 1315 O O . GLU A 1 157 ? 1.080 -6.009 -33.202 1.00 97.38 157 GLU A O 1
ATOM 1320 N N . ILE A 1 158 ? 1.282 -5.958 -30.968 1.00 97.12 158 ILE A N 1
ATOM 1321 C CA . ILE A 1 158 ? 2.146 -4.770 -30.948 1.00 97.12 158 ILE A CA 1
ATOM 1322 C C . ILE A 1 158 ? 3.444 -5.032 -31.726 1.00 97.12 158 ILE A C 1
ATOM 1324 O O . ILE A 1 158 ? 3.852 -4.195 -32.533 1.00 97.12 158 ILE A O 1
ATOM 1328 N N . ALA A 1 159 ? 4.064 -6.204 -31.556 1.00 96.88 159 ALA A N 1
ATOM 1329 C CA . ALA A 1 159 ? 5.287 -6.572 -32.269 1.00 96.88 159 ALA A CA 1
ATOM 1330 C C . ALA A 1 159 ? 5.085 -6.596 -33.793 1.00 96.88 159 ALA A C 1
ATOM 1332 O O . ALA A 1 159 ? 5.917 -6.074 -34.537 1.00 96.88 159 ALA A O 1
ATOM 1333 N N . GLN A 1 160 ? 3.956 -7.137 -34.265 1.00 96.75 160 GLN A N 1
ATOM 1334 C CA . GLN A 1 160 ? 3.594 -7.130 -35.686 1.00 96.75 160 GLN A CA 1
ATOM 1335 C C . GLN A 1 160 ? 3.396 -5.706 -36.213 1.00 96.75 160 GLN A C 1
ATOM 1337 O O . GLN A 1 160 ? 3.961 -5.355 -37.253 1.00 96.75 160 GLN A O 1
ATOM 1342 N N . ASN A 1 161 ? 2.657 -4.872 -35.477 1.00 95.56 161 ASN A N 1
ATOM 1343 C CA . ASN A 1 161 ? 2.402 -3.479 -35.845 1.00 95.56 161 ASN A CA 1
ATOM 1344 C C . ASN A 1 161 ? 3.699 -2.656 -35.922 1.00 95.56 161 ASN A C 1
ATOM 1346 O O . ASN A 1 161 ? 3.873 -1.850 -36.836 1.00 95.56 161 ASN A O 1
ATOM 1350 N N . GLN A 1 162 ? 4.637 -2.902 -35.005 1.00 95.25 162 GLN A N 1
ATOM 1351 C CA . GLN A 1 162 ? 5.945 -2.242 -34.958 1.00 95.25 162 GLN A CA 1
ATOM 1352 C C . GLN A 1 162 ? 7.009 -2.903 -35.848 1.00 95.25 162 GLN A C 1
ATOM 1354 O O . GLN A 1 162 ? 8.106 -2.365 -35.988 1.00 95.25 162 GLN A O 1
ATOM 1359 N N . ARG A 1 163 ? 6.695 -4.043 -36.480 1.00 96.56 163 ARG A N 1
ATOM 1360 C CA . ARG A 1 163 ? 7.614 -4.835 -37.316 1.00 96.56 163 ARG A CA 1
ATOM 1361 C C . ARG A 1 163 ? 8.895 -5.259 -36.583 1.00 96.56 163 ARG A C 1
ATOM 1363 O O . ARG A 1 163 ? 9.974 -5.272 -37.171 1.00 96.56 163 ARG A O 1
ATOM 1370 N N . VAL A 1 164 ? 8.762 -5.634 -35.315 1.00 96.75 164 VAL A N 1
ATOM 1371 C CA . VAL A 1 164 ? 9.839 -6.188 -34.478 1.00 96.75 164 VAL A CA 1
ATOM 1372 C C . VAL A 1 164 ? 9.520 -7.630 -34.094 1.00 96.75 164 VAL A C 1
ATOM 1374 O O . VAL A 1 164 ? 8.374 -8.074 -34.195 1.00 96.75 164 VAL A O 1
ATOM 1377 N N . SER A 1 165 ? 10.521 -8.399 -33.661 1.00 97.56 165 SER A N 1
ATOM 1378 C CA . SER A 1 165 ? 10.248 -9.741 -33.150 1.00 97.56 165 SER A CA 1
ATOM 1379 C C . SER A 1 165 ? 9.586 -9.675 -31.768 1.00 97.56 165 SER A C 1
ATOM 1381 O O . SER A 1 165 ? 9.792 -8.730 -31.005 1.00 97.56 165 SER A O 1
ATOM 1383 N N . TYR A 1 166 ? 8.812 -10.707 -31.419 1.00 96.81 166 TYR A N 1
ATOM 1384 C CA . TYR A 1 166 ? 8.224 -10.833 -30.079 1.00 96.81 166 TYR A CA 1
ATOM 1385 C C . TYR A 1 166 ? 9.293 -10.772 -28.977 1.00 96.81 166 TYR A C 1
ATOM 1387 O O . TYR A 1 166 ? 9.084 -10.124 -27.957 1.00 96.81 166 TYR A O 1
ATOM 1395 N N . ASN A 1 167 ? 10.444 -11.415 -29.197 1.00 96.38 167 ASN A N 1
ATOM 1396 C CA . ASN A 1 167 ? 11.530 -11.445 -28.220 1.00 96.38 167 ASN A CA 1
ATOM 1397 C C . ASN A 1 167 ? 12.170 -10.061 -28.053 1.00 96.38 167 ASN A C 1
ATOM 1399 O O . ASN A 1 167 ? 12.382 -9.633 -26.923 1.00 96.38 167 ASN A O 1
ATOM 1403 N N . ASP A 1 168 ? 12.410 -9.336 -29.151 1.00 96.12 168 ASP A N 1
ATOM 1404 C CA . ASP A 1 168 ? 12.977 -7.981 -29.085 1.00 96.12 168 ASP A CA 1
ATOM 1405 C C . ASP A 1 168 ? 12.025 -7.013 -28.381 1.00 96.12 168 ASP A C 1
ATOM 1407 O O . ASP A 1 168 ? 12.462 -6.141 -27.629 1.00 96.12 168 ASP A O 1
ATOM 1411 N N . LEU A 1 169 ? 10.715 -7.164 -28.601 1.00 96.00 169 LEU A N 1
ATOM 1412 C CA . LEU A 1 169 ? 9.719 -6.355 -27.912 1.00 96.00 169 LEU A CA 1
ATOM 141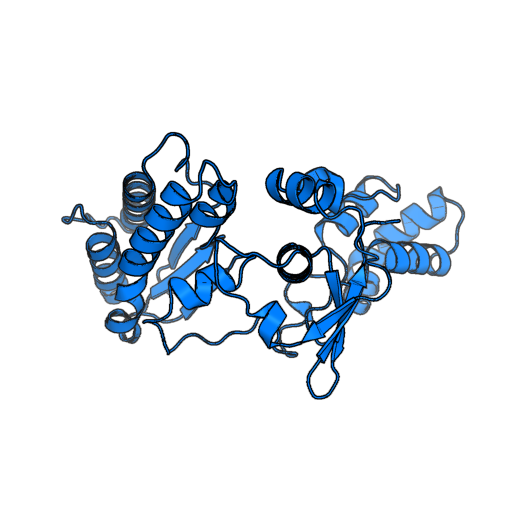3 C C . LEU A 1 169 ? 9.627 -6.716 -26.428 1.00 96.00 169 LEU A C 1
ATOM 1415 O O . LEU A 1 169 ? 9.621 -5.823 -25.587 1.00 96.00 169 LEU A O 1
ATOM 1419 N N . MET A 1 170 ? 9.606 -8.007 -26.085 1.00 96.31 170 MET A N 1
ATOM 1420 C CA . MET A 1 170 ? 9.588 -8.454 -24.691 1.00 96.31 170 MET A CA 1
ATOM 1421 C C . MET A 1 170 ? 10.817 -7.948 -23.926 1.00 96.31 170 MET A C 1
ATOM 1423 O O . MET A 1 170 ? 10.683 -7.500 -22.788 1.00 96.31 170 MET A O 1
ATOM 1427 N N . GLU A 1 171 ? 11.995 -7.934 -24.554 1.00 94.75 171 GLU A N 1
ATOM 1428 C CA . GLU A 1 171 ? 13.203 -7.351 -23.966 1.00 94.75 171 GLU A CA 1
ATOM 1429 C C . GLU A 1 171 ? 13.084 -5.835 -23.765 1.00 94.75 171 GLU A C 1
ATOM 1431 O O . GLU A 1 171 ? 13.475 -5.329 -22.713 1.00 94.75 171 GLU A O 1
ATOM 1436 N N . GLN A 1 172 ? 12.478 -5.100 -24.703 1.00 93.06 172 GLN A N 1
ATOM 1437 C CA . GLN A 1 172 ? 12.188 -3.674 -24.511 1.00 93.06 172 GLN A CA 1
ATOM 1438 C C . GLN A 1 172 ? 11.229 -3.444 -23.334 1.00 93.06 172 GLN A C 1
ATOM 1440 O O . GLN A 1 172 ? 11.531 -2.646 -22.448 1.00 93.06 172 GLN A O 1
ATOM 1445 N N . ILE A 1 173 ? 10.124 -4.191 -23.262 1.00 93.75 173 ILE A N 1
ATOM 1446 C CA . ILE A 1 173 ? 9.168 -4.124 -22.143 1.00 93.75 173 ILE A CA 1
ATOM 1447 C C . ILE A 1 173 ? 9.878 -4.466 -20.826 1.00 93.75 173 ILE A C 1
ATOM 1449 O O . ILE A 1 173 ? 9.672 -3.797 -19.815 1.00 93.75 173 ILE A O 1
ATOM 1453 N N . ARG A 1 174 ? 10.756 -5.477 -20.821 1.00 92.44 174 ARG A N 1
ATOM 1454 C CA . ARG A 1 174 ? 11.556 -5.863 -19.651 1.00 92.44 174 ARG A CA 1
ATOM 1455 C C . ARG A 1 174 ? 12.480 -4.732 -19.204 1.00 92.44 174 ARG A C 1
ATOM 1457 O O . ARG A 1 174 ? 12.563 -4.453 -18.012 1.00 92.44 174 ARG A O 1
ATOM 1464 N N . LEU A 1 175 ? 13.158 -4.064 -20.133 1.00 88.75 175 LEU A N 1
ATOM 1465 C CA . LEU A 1 175 ? 14.063 -2.956 -19.822 1.00 88.75 175 LEU A CA 1
ATOM 1466 C C . LEU A 1 175 ? 13.333 -1.735 -19.248 1.00 88.75 175 LEU A C 1
ATOM 1468 O O . LEU A 1 175 ? 13.886 -1.076 -18.366 1.00 88.75 175 LEU A O 1
ATOM 1472 N N . TRP A 1 176 ? 12.122 -1.454 -19.731 1.00 88.31 176 TRP A N 1
ATOM 1473 C CA . TRP A 1 176 ? 11.330 -0.292 -19.324 1.00 88.31 176 TRP A CA 1
ATOM 1474 C C . TRP A 1 176 ? 10.508 -0.528 -18.058 1.00 88.31 176 TRP A C 1
ATOM 1476 O O . TRP A 1 176 ? 10.449 0.338 -17.189 1.00 88.31 176 TRP A O 1
ATOM 1486 N N . TYR A 1 177 ? 9.880 -1.698 -17.933 1.00 89.44 177 TYR A N 1
ATOM 1487 C CA . TYR A 1 177 ? 8.825 -1.916 -16.941 1.00 89.44 177 TYR A CA 1
ATOM 1488 C C . TYR A 1 177 ? 9.121 -3.013 -15.924 1.00 89.44 177 TYR A C 1
ATOM 1490 O O . TYR A 1 177 ? 8.480 -3.013 -14.873 1.00 89.44 177 TYR A O 1
ATOM 1498 N N . ASN A 1 178 ? 10.085 -3.907 -16.179 1.00 86.19 178 ASN A N 1
ATOM 1499 C CA . ASN A 1 178 ? 10.516 -4.918 -15.208 1.00 86.19 178 ASN A CA 1
ATOM 1500 C C . ASN A 1 178 ? 11.621 -4.382 -14.304 1.00 86.19 178 ASN A C 1
ATOM 1502 O O . ASN A 1 178 ? 12.551 -3.702 -14.739 1.00 86.19 178 ASN A O 1
ATOM 1506 N N . GLY A 1 179 ? 11.573 -4.804 -13.049 1.00 76.44 179 GLY A N 1
ATOM 1507 C CA . GLY A 1 179 ? 12.716 -4.818 -12.161 1.00 76.44 179 GLY A CA 1
ATOM 1508 C C . GLY A 1 179 ? 12.479 -4.125 -10.840 1.00 76.44 179 GLY A C 1
ATOM 1509 O O . GLY A 1 179 ? 13.454 -3.826 -10.158 1.00 76.44 179 GLY A O 1
ATOM 1510 N N . TYR A 1 180 ? 11.208 -3.924 -10.500 1.00 80.31 180 TYR A N 1
ATOM 1511 C CA . TYR A 1 180 ? 10.764 -3.643 -9.149 1.00 80.31 180 TYR A CA 1
ATOM 1512 C C . TYR A 1 180 ? 11.001 -4.888 -8.294 1.00 80.31 180 TYR A C 1
ATOM 1514 O O . TYR A 1 180 ? 10.604 -5.995 -8.648 1.00 80.31 180 TYR A O 1
ATOM 1522 N N . SER A 1 181 ? 11.702 -4.709 -7.188 1.00 80.94 181 SER A N 1
ATOM 1523 C CA . SER A 1 181 ? 11.979 -5.728 -6.186 1.00 80.94 181 SER A CA 1
ATOM 1524 C C . SER A 1 181 ? 12.180 -5.062 -4.831 1.00 80.94 181 SER A C 1
ATOM 1526 O O . SER A 1 181 ? 12.904 -4.066 -4.694 1.00 80.94 181 SER A O 1
ATOM 1528 N N . TRP A 1 182 ? 11.554 -5.663 -3.827 1.00 75.94 182 TRP A N 1
ATOM 1529 C CA . TRP A 1 182 ? 11.724 -5.346 -2.413 1.00 75.94 182 TRP A CA 1
ATOM 1530 C C . TRP A 1 182 ? 12.471 -6.470 -1.686 1.00 75.94 182 TRP A C 1
ATOM 1532 O O . TRP A 1 182 ? 12.307 -6.612 -0.482 1.00 75.94 182 TRP A O 1
ATOM 1542 N N . LEU A 1 183 ? 13.311 -7.224 -2.416 1.00 79.62 183 LEU A N 1
ATOM 1543 C CA . LEU A 1 183 ? 13.991 -8.482 -2.057 1.00 79.62 183 LEU A CA 1
ATOM 1544 C C . LEU A 1 183 ? 13.264 -9.711 -2.633 1.00 79.62 183 LEU A C 1
ATOM 1546 O O . LEU A 1 183 ? 12.177 -10.068 -2.191 1.00 79.62 183 LEU A O 1
ATOM 1550 N N . GLY A 1 184 ? 13.905 -10.394 -3.586 1.00 84.50 184 GLY A N 1
ATOM 1551 C CA . GLY A 1 184 ? 13.365 -11.579 -4.260 1.00 84.50 184 GLY A CA 1
ATOM 1552 C C . GLY A 1 184 ? 13.209 -11.379 -5.768 1.00 84.50 184 GLY A C 1
ATOM 1553 O O . GLY A 1 184 ? 13.932 -10.580 -6.369 1.00 84.50 184 GLY A O 1
ATOM 1554 N N . GLU A 1 185 ? 12.283 -12.125 -6.376 1.00 88.12 185 GLU A N 1
ATOM 1555 C CA . GLU A 1 185 ? 12.001 -12.045 -7.812 1.00 88.12 185 GLU A CA 1
ATOM 1556 C C . GLU A 1 185 ? 11.586 -10.626 -8.221 1.00 88.12 185 GLU A C 1
ATOM 1558 O O . GLU A 1 185 ? 10.872 -9.927 -7.503 1.00 88.12 185 GLU A O 1
ATOM 1563 N N . LYS A 1 186 ? 12.088 -10.198 -9.379 1.00 88.81 186 LYS A N 1
ATOM 1564 C CA . LYS A 1 186 ? 11.774 -8.905 -9.975 1.00 88.81 186 LYS A CA 1
ATOM 1565 C C . LYS A 1 186 ? 10.433 -8.974 -10.690 1.00 88.81 186 LYS A C 1
ATOM 1567 O O . LYS A 1 186 ? 10.184 -9.913 -11.443 1.00 88.81 186 LYS A O 1
ATOM 1572 N N . VAL A 1 187 ? 9.620 -7.945 -10.499 1.00 92.38 187 VAL A N 1
ATOM 1573 C CA . VAL A 1 187 ? 8.319 -7.822 -11.146 1.00 92.38 187 VAL A CA 1
ATOM 1574 C C . VAL A 1 187 ? 8.225 -6.601 -12.047 1.00 92.38 187 VAL A C 1
ATOM 1576 O O . VAL A 1 187 ? 8.953 -5.611 -11.908 1.00 92.38 187 VAL A O 1
ATOM 1579 N N . TYR A 1 188 ? 7.301 -6.702 -12.992 1.00 93.06 188 TYR A N 1
ATOM 1580 C CA . TYR A 1 188 ? 6.840 -5.619 -13.833 1.00 93.06 188 TYR A CA 1
ATOM 1581 C C . TYR A 1 188 ? 5.834 -4.751 -13.083 1.00 93.06 188 TYR A C 1
ATOM 1583 O O . TYR A 1 188 ? 4.952 -5.280 -12.400 1.00 93.06 188 TYR A O 1
ATOM 1591 N N . ASN A 1 189 ? 5.925 -3.429 -13.254 1.00 90.75 189 ASN A N 1
ATOM 1592 C CA . ASN A 1 189 ? 4.897 -2.510 -12.766 1.00 90.75 189 ASN A CA 1
ATOM 1593 C C . ASN A 1 189 ? 3.570 -2.760 -13.510 1.00 90.75 189 ASN A C 1
ATOM 1595 O O . ASN A 1 189 ? 3.538 -2.582 -14.733 1.00 90.75 189 ASN A O 1
ATOM 1599 N N . PRO A 1 190 ? 2.476 -3.127 -12.812 1.00 92.00 190 PRO A N 1
ATOM 1600 C CA . PRO A 1 190 ? 1.221 -3.460 -13.476 1.00 92.00 190 PRO A CA 1
ATOM 1601 C C . PRO A 1 190 ? 0.649 -2.315 -14.301 1.00 92.00 190 PRO A C 1
ATOM 1603 O O . PRO A 1 190 ? 0.221 -2.521 -15.432 1.00 92.00 190 PRO A O 1
ATOM 1606 N N . PHE A 1 191 ? 0.668 -1.100 -13.757 1.00 90.44 191 PHE A N 1
ATOM 1607 C CA . PHE A 1 191 ? 0.068 0.054 -14.410 1.00 90.44 191 PHE A CA 1
ATOM 1608 C C . PHE A 1 191 ? 0.836 0.450 -15.674 1.00 90.44 191 PHE A C 1
ATOM 1610 O O . PHE A 1 191 ? 0.230 0.595 -16.732 1.00 90.44 191 PHE A O 1
ATOM 1617 N N . SER A 1 192 ? 2.168 0.526 -15.605 1.00 91.25 192 SER A N 1
ATOM 1618 C CA . SER A 1 192 ? 3.000 0.826 -16.773 1.00 91.25 192 SER A CA 1
ATOM 1619 C C . SER A 1 192 ? 2.843 -0.217 -17.880 1.00 91.25 192 SER A C 1
ATOM 1621 O O . SER A 1 192 ? 2.768 0.151 -19.050 1.00 91.25 192 SER A O 1
ATOM 1623 N N . VAL A 1 193 ? 2.736 -1.503 -17.520 1.00 94.50 193 VAL A N 1
ATOM 1624 C CA . VAL A 1 193 ? 2.443 -2.575 -18.482 1.00 94.50 193 VAL A CA 1
ATOM 1625 C C . VAL A 1 193 ? 1.082 -2.362 -19.135 1.00 94.50 193 VAL A C 1
ATOM 1627 O O . VAL A 1 193 ? 0.998 -2.392 -20.356 1.00 94.50 193 VAL A O 1
ATOM 1630 N N . LEU A 1 194 ? 0.022 -2.116 -18.361 1.00 94.81 194 LEU A N 1
ATOM 1631 C CA . LEU A 1 194 ? -1.321 -1.918 -18.914 1.00 94.81 194 LEU A CA 1
ATOM 1632 C C . LEU A 1 194 ? -1.392 -0.691 -19.834 1.00 94.81 194 LEU A C 1
ATOM 1634 O O . LEU A 1 194 ? -1.977 -0.772 -20.913 1.00 94.81 194 LEU A O 1
ATOM 1638 N N . CYS A 1 195 ? -0.754 0.417 -19.451 1.00 94.12 195 CYS A N 1
ATOM 1639 C CA . CYS A 1 195 ? -0.659 1.612 -20.286 1.00 94.12 195 CYS A CA 1
ATOM 1640 C C . CYS A 1 195 ? 0.075 1.326 -21.597 1.00 94.12 195 CYS A C 1
ATOM 1642 O O . CYS A 1 195 ? -0.426 1.683 -22.661 1.00 94.12 195 CYS A O 1
ATOM 1644 N N . TYR A 1 196 ? 1.209 0.627 -21.535 1.00 95.12 196 TYR A N 1
ATOM 1645 C CA . TYR A 1 196 ? 1.954 0.223 -22.722 1.00 95.12 196 TYR A CA 1
ATOM 1646 C C . TYR A 1 196 ? 1.150 -0.713 -23.629 1.00 95.12 196 TYR A C 1
ATOM 1648 O O . TYR A 1 196 ? 1.104 -0.507 -24.838 1.00 95.12 196 TYR A O 1
ATOM 1656 N N . LEU A 1 197 ? 0.486 -1.725 -23.064 1.00 95.38 197 LEU A N 1
ATOM 1657 C CA . LEU A 1 197 ? -0.339 -2.654 -23.839 1.00 95.38 197 LEU A CA 1
ATOM 1658 C C . LEU A 1 197 ? -1.525 -1.941 -24.502 1.00 95.38 197 LEU A C 1
ATOM 1660 O O . LEU A 1 197 ? -1.949 -2.342 -25.580 1.00 95.38 197 LEU A O 1
ATOM 1664 N N . SER A 1 198 ? -2.039 -0.875 -23.883 1.00 94.88 198 SER A N 1
ATOM 1665 C CA . SER A 1 198 ? -3.109 -0.057 -24.452 1.00 94.88 198 SER A CA 1
ATOM 1666 C C . SER A 1 198 ? -2.625 0.935 -25.514 1.00 94.88 198 SER A C 1
ATOM 1668 O O . SER A 1 198 ? -3.386 1.243 -26.428 1.00 94.88 198 SER A O 1
ATOM 1670 N N . SER A 1 199 ? -1.425 1.501 -25.373 1.00 93.94 199 SER A N 1
ATOM 1671 C CA . SER A 1 199 ? -0.922 2.578 -26.239 1.00 93.94 199 SER A CA 1
ATOM 1672 C C . SER A 1 199 ? -0.021 2.078 -27.371 1.00 93.94 199 SER A C 1
ATOM 1674 O O . SER A 1 199 ? 0.112 2.742 -28.399 1.00 93.94 199 SER A O 1
ATOM 1676 N N . GLY A 1 200 ? 0.649 0.943 -27.164 1.00 93.19 200 GLY A N 1
ATOM 1677 C CA . GLY A 1 200 ? 1.763 0.472 -27.982 1.00 93.19 200 GLY A CA 1
ATOM 1678 C C . GLY A 1 200 ? 3.006 1.369 -27.919 1.00 93.19 200 GLY A C 1
ATOM 1679 O O . GLY A 1 200 ? 3.895 1.212 -28.752 1.00 93.19 200 GLY A O 1
ATOM 1680 N N . GLN A 1 201 ? 3.085 2.322 -26.988 1.00 91.75 201 GLN A N 1
ATOM 1681 C CA . GLN A 1 201 ? 4.174 3.296 -26.886 1.00 91.75 201 GLN A CA 1
ATOM 1682 C C . GLN A 1 201 ? 4.897 3.166 -25.551 1.00 91.75 201 GLN A C 1
ATOM 1684 O O . GLN A 1 201 ? 4.276 3.137 -24.493 1.00 91.75 201 GLN A O 1
ATOM 1689 N N . LEU A 1 202 ? 6.227 3.103 -25.601 1.00 90.31 202 LEU A N 1
ATOM 1690 C CA . LEU A 1 202 ? 7.047 3.156 -24.397 1.00 90.31 202 LEU A CA 1
ATOM 1691 C C . LEU A 1 202 ? 7.022 4.587 -23.848 1.00 90.31 202 LEU A C 1
ATOM 1693 O O . LEU A 1 202 ? 7.421 5.521 -24.539 1.00 90.31 202 LEU A O 1
ATOM 1697 N N . SER A 1 203 ? 6.542 4.744 -22.617 1.00 87.94 203 SER A N 1
ATOM 1698 C CA . SER A 1 203 ? 6.619 5.989 -21.845 1.00 87.94 203 SER A CA 1
ATOM 1699 C C . SER A 1 203 ? 6.858 5.716 -20.361 1.00 87.94 203 SER A C 1
ATOM 1701 O O . SER A 1 203 ? 6.698 4.585 -19.881 1.00 87.94 203 SER A O 1
ATOM 1703 N N . ASN A 1 204 ? 7.195 6.772 -19.621 1.00 82.56 204 ASN A N 1
ATOM 1704 C CA . ASN A 1 204 ? 7.413 6.761 -18.179 1.00 82.56 204 ASN A CA 1
ATOM 1705 C C . ASN A 1 204 ? 6.083 6.882 -17.406 1.00 82.56 204 ASN A C 1
ATOM 1707 O O . ASN A 1 204 ? 5.844 7.817 -16.641 1.00 82.56 204 ASN A O 1
ATOM 1711 N N . TYR A 1 205 ? 5.203 5.899 -17.613 1.00 83.44 205 TYR A N 1
ATOM 1712 C CA . TYR A 1 205 ? 3.841 5.892 -17.069 1.00 83.44 205 TYR A CA 1
ATOM 1713 C C . TYR A 1 205 ? 3.778 5.993 -15.542 1.00 83.44 205 TYR A C 1
ATOM 1715 O O . TYR A 1 205 ? 2.836 6.566 -15.010 1.00 83.44 205 TYR A O 1
ATOM 1723 N N . TRP A 1 206 ? 4.784 5.474 -14.831 1.00 77.75 206 TRP A N 1
ATOM 1724 C CA . TRP A 1 206 ? 4.852 5.563 -13.371 1.00 77.75 206 TRP A CA 1
ATOM 1725 C C . TRP A 1 206 ? 5.056 7.004 -12.887 1.00 77.75 206 TRP A C 1
ATOM 1727 O O . TRP A 1 206 ? 4.377 7.457 -11.963 1.00 77.75 206 TRP A O 1
ATOM 1737 N N . PHE A 1 207 ? 5.968 7.739 -13.531 1.00 70.69 207 PHE A N 1
ATOM 1738 C CA . PHE A 1 207 ? 6.258 9.121 -13.167 1.00 70.69 207 PHE A CA 1
ATOM 1739 C C . PHE A 1 207 ? 5.087 10.057 -13.494 1.00 70.69 207 PHE A C 1
ATOM 1741 O O . PHE A 1 207 ? 4.766 10.936 -12.689 1.00 70.69 207 PHE A O 1
ATOM 1748 N N . GLU A 1 208 ? 4.430 9.837 -14.639 1.00 67.88 208 GLU A N 1
ATOM 1749 C CA . GLU A 1 208 ? 3.320 10.658 -15.140 1.00 67.88 208 GLU A CA 1
ATOM 1750 C C . GLU A 1 208 ? 2.070 10.622 -14.243 1.00 67.88 208 GLU A C 1
ATOM 1752 O O . GLU A 1 208 ? 1.349 11.617 -14.173 1.00 67.88 208 GLU A O 1
ATOM 1757 N N . THR A 1 209 ? 1.804 9.513 -13.541 1.00 62.59 209 THR A N 1
ATOM 1758 C CA . THR A 1 209 ? 0.525 9.320 -12.830 1.00 62.59 209 THR A CA 1
ATOM 1759 C C . THR A 1 209 ? 0.605 9.339 -11.310 1.00 62.59 209 THR A C 1
ATOM 1761 O O . THR A 1 209 ? -0.437 9.405 -10.662 1.00 62.59 209 THR A O 1
ATOM 1764 N N . GLY A 1 210 ? 1.802 9.239 -10.726 1.00 56.44 210 GLY A N 1
ATOM 1765 C CA . GLY A 1 210 ? 1.936 8.895 -9.307 1.00 56.44 210 GLY A CA 1
ATOM 1766 C C . GLY A 1 210 ? 2.827 9.798 -8.466 1.00 56.44 210 GLY A C 1
ATOM 1767 O O . GLY A 1 210 ? 2.812 9.656 -7.248 1.00 56.44 210 GLY A O 1
ATOM 1768 N N . SER A 1 211 ? 3.606 10.705 -9.062 1.00 61.09 211 SER A N 1
ATOM 1769 C CA . SER A 1 211 ? 4.621 11.473 -8.329 1.00 61.09 211 SER A CA 1
ATOM 1770 C C . SER A 1 211 ? 4.000 12.427 -7.302 1.00 61.09 211 SER A C 1
ATOM 1772 O O . SER A 1 211 ? 3.417 13.442 -7.696 1.00 61.09 211 SER A O 1
ATOM 1774 N N . PRO A 1 212 ? 4.162 12.189 -5.985 1.00 63.41 212 PRO A N 1
ATOM 1775 C CA . PRO A 1 212 ? 3.721 13.155 -4.995 1.00 63.41 212 PRO A CA 1
ATOM 1776 C C . PRO A 1 212 ? 4.521 14.448 -5.168 1.00 63.41 212 PRO A C 1
ATOM 1778 O O . PRO A 1 212 ? 5.750 14.420 -5.286 1.00 63.41 212 PRO A O 1
ATOM 1781 N N . THR A 1 213 ? 3.850 15.598 -5.148 1.00 65.19 213 THR A N 1
ATOM 1782 C CA . THR A 1 213 ? 4.499 16.911 -5.300 1.00 65.19 213 THR A CA 1
ATOM 1783 C C . THR A 1 213 ? 5.615 17.132 -4.279 1.00 65.19 213 THR A C 1
ATOM 1785 O O . THR A 1 213 ? 6.629 17.749 -4.609 1.00 65.19 213 THR A O 1
ATOM 1788 N N . PHE A 1 214 ? 5.467 16.587 -3.065 1.00 68.62 214 PHE A N 1
ATOM 1789 C CA . PHE A 1 214 ? 6.492 16.660 -2.023 1.00 68.62 214 PHE A CA 1
ATOM 1790 C C . PHE A 1 214 ? 7.780 15.936 -2.440 1.00 68.62 214 PHE A C 1
ATOM 1792 O O . PHE A 1 214 ? 8.871 16.454 -2.212 1.00 68.62 214 PHE A O 1
ATOM 1799 N N . LEU A 1 215 ? 7.677 14.776 -3.101 1.00 68.94 215 LEU A N 1
ATOM 1800 C CA . LEU A 1 215 ? 8.845 14.002 -3.502 1.00 68.94 215 LEU A CA 1
ATOM 1801 C C . LEU A 1 215 ? 9.634 14.749 -4.576 1.00 68.94 215 LEU A C 1
ATOM 1803 O O . LEU A 1 215 ? 10.847 14.875 -4.462 1.00 68.94 215 LEU A O 1
ATOM 1807 N N . ILE A 1 216 ? 8.947 15.329 -5.565 1.00 69.25 216 ILE A N 1
ATOM 1808 C CA . ILE A 1 216 ? 9.590 16.169 -6.585 1.00 69.25 216 ILE A CA 1
ATOM 1809 C C . ILE A 1 216 ? 10.318 17.351 -5.927 1.00 69.25 216 ILE A C 1
ATOM 1811 O O . ILE A 1 216 ? 11.437 17.679 -6.317 1.00 69.25 216 ILE A O 1
ATO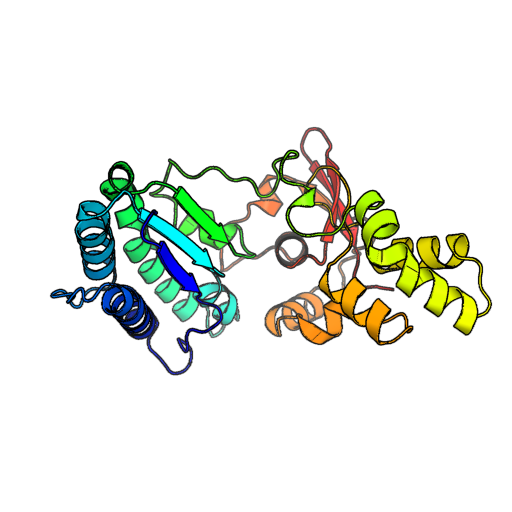M 1815 N N . LYS A 1 217 ? 9.714 17.993 -4.917 1.00 68.50 217 LYS A N 1
ATOM 1816 C CA . LYS A 1 217 ? 10.345 19.102 -4.181 1.00 68.50 217 LYS A CA 1
ATOM 1817 C C . LYS A 1 217 ? 11.583 18.655 -3.397 1.00 68.50 217 LYS A C 1
ATOM 1819 O O . LYS A 1 217 ? 12.578 19.375 -3.418 1.00 68.50 217 LYS A O 1
ATOM 1824 N N . ILE A 1 218 ? 11.532 17.502 -2.729 1.00 68.81 218 ILE A N 1
ATOM 1825 C CA . ILE A 1 218 ? 12.682 16.941 -2.001 1.00 68.81 218 ILE A CA 1
ATOM 1826 C C . ILE A 1 218 ? 13.802 16.603 -2.987 1.00 68.81 218 ILE A C 1
ATOM 1828 O O . ILE A 1 218 ? 14.920 17.067 -2.813 1.00 68.81 218 ILE A O 1
ATOM 1832 N N . LEU A 1 219 ? 13.494 15.916 -4.088 1.00 68.19 219 LEU A N 1
ATOM 1833 C CA . LEU A 1 219 ? 14.488 15.569 -5.107 1.00 68.19 219 LEU A CA 1
ATOM 1834 C C . LEU A 1 219 ? 15.120 16.793 -5.773 1.00 68.19 219 LEU A C 1
ATOM 1836 O O . LEU A 1 219 ? 16.305 16.777 -6.080 1.00 68.19 219 LEU A O 1
ATOM 1840 N N . ARG A 1 220 ? 14.362 17.883 -5.954 1.00 66.94 220 ARG A N 1
ATOM 1841 C CA . ARG A 1 220 ? 14.910 19.156 -6.449 1.00 66.94 220 ARG A CA 1
ATOM 1842 C C . ARG A 1 220 ? 15.889 19.813 -5.477 1.00 66.94 220 ARG A C 1
ATOM 1844 O O . ARG A 1 220 ? 16.799 20.497 -5.930 1.00 66.94 220 ARG A O 1
ATOM 1851 N N . LYS A 1 221 ? 15.693 19.657 -4.165 1.00 65.19 221 LYS A N 1
ATOM 1852 C CA . LYS A 1 221 ? 16.634 20.172 -3.154 1.00 65.19 221 LYS A CA 1
ATOM 1853 C C . LYS A 1 221 ? 17.913 19.338 -3.097 1.00 65.19 221 LYS A C 1
ATOM 1855 O O . LYS A 1 221 ? 18.978 19.888 -2.866 1.00 65.19 221 LYS A O 1
ATOM 1860 N N . GLU A 1 222 ? 17.791 18.045 -3.369 1.00 63.44 222 GLU A N 1
ATOM 1861 C CA . GLU A 1 222 ? 18.854 17.042 -3.260 1.00 63.44 222 GLU A CA 1
ATOM 1862 C C . GLU A 1 222 ? 19.529 16.745 -4.614 1.00 63.44 222 GLU A C 1
ATOM 1864 O O . GLU A 1 222 ? 20.090 15.671 -4.804 1.00 63.44 222 GLU A O 1
ATOM 1869 N N . MET A 1 223 ? 19.471 17.679 -5.576 1.00 53.50 223 MET A N 1
ATOM 1870 C CA . MET A 1 223 ? 19.945 17.514 -6.965 1.00 53.50 223 MET A CA 1
ATOM 1871 C C . MET A 1 223 ? 21.437 17.165 -7.134 1.00 53.50 223 MET A C 1
ATOM 1873 O O . MET A 1 223 ? 21.874 16.927 -8.257 1.00 53.50 223 MET A O 1
ATOM 1877 N N . GLU A 1 224 ? 22.211 17.139 -6.052 1.00 55.97 224 GLU A N 1
ATOM 1878 C CA . GLU A 1 224 ? 23.610 16.701 -6.041 1.00 55.97 224 GLU A CA 1
ATOM 1879 C C . GLU A 1 224 ? 23.777 15.200 -5.742 1.00 55.97 224 GLU A C 1
ATOM 1881 O O . GLU A 1 224 ? 24.899 14.698 -5.771 1.00 55.97 224 GLU A O 1
ATOM 1886 N N . PHE A 1 225 ? 22.696 14.462 -5.464 1.00 58.00 225 PHE A N 1
ATOM 1887 C CA . PHE A 1 225 ? 22.781 13.018 -5.258 1.00 58.00 225 PHE A CA 1
ATOM 1888 C C . PHE A 1 225 ? 22.955 12.276 -6.587 1.00 58.00 225 PHE A C 1
ATOM 1890 O O . PHE A 1 225 ? 22.069 12.275 -7.442 1.00 58.00 225 PHE A O 1
ATOM 1897 N N . ASP A 1 226 ? 24.089 11.591 -6.726 1.00 61.31 226 ASP A N 1
ATOM 1898 C CA . ASP A 1 226 ? 24.249 10.535 -7.717 1.00 61.31 226 ASP A CA 1
ATOM 1899 C C . ASP A 1 226 ? 23.400 9.334 -7.285 1.00 61.31 226 ASP A C 1
ATOM 1901 O O . ASP A 1 226 ? 23.596 8.752 -6.213 1.00 61.31 226 ASP A O 1
ATOM 1905 N N . PHE A 1 227 ? 22.399 9.012 -8.099 1.00 64.50 227 PHE A N 1
ATOM 1906 C CA . PHE A 1 227 ? 21.464 7.934 -7.822 1.00 64.50 227 PHE A CA 1
ATOM 1907 C C . PHE A 1 227 ? 21.745 6.669 -8.658 1.00 64.50 227 PHE A C 1
ATOM 1909 O O . PHE A 1 227 ? 20.922 5.748 -8.650 1.00 64.50 227 PHE A O 1
ATOM 1916 N N . GLU A 1 228 ? 22.846 6.602 -9.414 1.00 59.47 228 GLU A N 1
ATOM 1917 C CA . GLU A 1 228 ? 23.153 5.425 -10.240 1.00 59.47 228 GLU A CA 1
ATOM 1918 C C . GLU A 1 228 ? 23.573 4.215 -9.390 1.00 59.47 228 GLU A C 1
ATOM 1920 O O . GLU A 1 228 ? 23.124 3.101 -9.665 1.00 59.47 228 GLU A O 1
ATOM 1925 N N . GLU A 1 229 ? 24.317 4.433 -8.299 1.00 62.31 229 GLU A N 1
ATOM 1926 C CA . GLU A 1 229 ? 24.719 3.384 -7.352 1.00 62.31 229 GLU A CA 1
ATOM 1927 C C . GLU A 1 229 ? 24.610 3.875 -5.906 1.00 62.31 229 GLU A C 1
ATOM 1929 O O . GLU A 1 229 ? 25.518 4.481 -5.339 1.00 62.31 229 GLU A O 1
ATOM 1934 N N . VAL A 1 230 ? 23.463 3.602 -5.287 1.00 68.19 230 VAL A N 1
ATOM 1935 C CA . VAL A 1 230 ? 23.190 4.030 -3.915 1.00 68.19 230 VAL A CA 1
ATOM 1936 C C . VAL A 1 230 ? 23.330 2.841 -2.973 1.00 68.19 230 VAL A C 1
ATOM 1938 O O . VAL A 1 230 ? 22.574 1.873 -3.067 1.00 68.19 230 VAL A O 1
ATOM 1941 N N . GLU A 1 231 ? 24.253 2.927 -2.019 1.00 69.75 231 GLU A N 1
ATOM 1942 C CA . GLU A 1 231 ? 24.314 2.004 -0.886 1.00 69.75 231 GLU A CA 1
ATOM 1943 C C . GLU A 1 231 ? 23.643 2.631 0.337 1.00 69.75 231 GLU A C 1
ATOM 1945 O O . GLU A 1 231 ? 23.995 3.731 0.762 1.00 69.75 231 GLU A O 1
ATOM 1950 N N . ALA A 1 232 ? 22.682 1.924 0.933 1.00 68.50 232 ALA A N 1
ATOM 1951 C CA . ALA A 1 232 ? 22.116 2.318 2.219 1.00 68.50 232 ALA A CA 1
ATOM 1952 C C . ALA A 1 232 ? 22.051 1.130 3.172 1.00 68.50 232 ALA A C 1
ATOM 1954 O O . ALA A 1 232 ? 21.691 0.010 2.801 1.00 68.50 232 ALA A O 1
ATOM 1955 N N . ASN A 1 233 ? 22.403 1.376 4.429 1.00 69.38 233 ASN A N 1
ATOM 1956 C CA . ASN A 1 233 ? 22.269 0.374 5.475 1.00 69.38 233 ASN A CA 1
ATOM 1957 C C . ASN A 1 233 ? 20.812 0.274 5.957 1.00 69.38 233 ASN A C 1
ATOM 1959 O O . ASN A 1 233 ? 19.976 1.151 5.720 1.00 69.38 233 ASN A O 1
ATOM 1963 N N . GLU A 1 234 ? 20.501 -0.810 6.665 1.00 66.44 234 GLU A N 1
ATOM 1964 C CA . GLU A 1 234 ? 19.158 -1.036 7.207 1.00 66.44 234 GLU A CA 1
ATOM 1965 C C . GLU A 1 234 ? 18.716 0.083 8.168 1.00 66.44 234 GLU A C 1
ATOM 1967 O O . GLU A 1 234 ? 17.532 0.396 8.242 1.00 66.44 234 GLU A O 1
ATOM 1972 N N . PHE A 1 235 ? 19.654 0.742 8.856 1.00 64.38 235 PHE A N 1
ATOM 1973 C CA . PHE A 1 235 ? 19.366 1.855 9.761 1.00 64.38 235 PHE A CA 1
ATOM 1974 C C . PHE A 1 235 ? 18.866 3.112 9.026 1.00 64.38 235 PHE A C 1
ATOM 1976 O O . PHE A 1 235 ? 17.898 3.724 9.467 1.00 64.38 235 PHE A O 1
ATOM 1983 N N . MET A 1 236 ? 19.458 3.467 7.882 1.00 64.12 236 MET A N 1
ATOM 1984 C CA . MET A 1 236 ? 19.030 4.592 7.039 1.00 64.12 236 MET A CA 1
ATOM 1985 C C . MET A 1 236 ? 17.632 4.354 6.465 1.00 64.12 236 MET A C 1
ATOM 1987 O O . MET A 1 236 ? 16.776 5.235 6.516 1.00 64.12 236 MET A O 1
ATOM 1991 N N . MET A 1 237 ? 17.364 3.127 6.012 1.00 64.19 237 MET A N 1
ATOM 1992 C CA . MET A 1 237 ? 16.046 2.695 5.516 1.00 64.19 237 MET A CA 1
ATOM 1993 C C . MET A 1 237 ? 14.963 2.727 6.603 1.00 64.19 237 MET A C 1
ATOM 1995 O O . MET A 1 237 ? 13.765 2.781 6.315 1.00 64.19 237 MET A O 1
ATOM 1999 N N . ASN A 1 238 ? 15.412 2.702 7.853 1.00 61.81 238 ASN A N 1
ATOM 2000 C CA . ASN A 1 238 ? 14.624 2.745 9.063 1.00 61.81 238 ASN A CA 1
ATOM 2001 C C . ASN A 1 238 ? 14.717 4.115 9.765 1.00 61.81 238 ASN A C 1
ATOM 2003 O O . ASN A 1 238 ? 14.345 4.206 10.925 1.00 61.81 238 ASN A O 1
ATOM 2007 N N . SER A 1 239 ? 15.202 5.198 9.142 1.00 58.62 239 SER A N 1
ATOM 2008 C CA . SER A 1 239 ? 15.218 6.501 9.822 1.00 58.62 239 SER A CA 1
ATOM 2009 C C . SER A 1 239 ? 13.779 7.010 10.037 1.00 58.62 239 SER A C 1
ATOM 2011 O O . SER A 1 239 ? 13.001 7.165 9.098 1.00 58.62 239 SER A O 1
ATOM 2013 N N . TYR A 1 240 ? 13.400 7.214 11.304 1.00 59.16 240 TYR A N 1
ATOM 2014 C CA . TYR A 1 240 ? 11.996 7.299 11.745 1.00 59.16 240 TYR A CA 1
ATOM 2015 C C . TYR A 1 240 ? 11.457 8.719 11.976 1.00 59.16 240 TYR A C 1
ATOM 2017 O O . TYR A 1 240 ? 10.324 8.870 12.434 1.00 59.16 240 TYR A O 1
ATOM 2025 N N . GLN A 1 241 ? 12.263 9.753 11.738 1.00 62.97 241 GLN A N 1
ATOM 2026 C CA . GLN A 1 241 ? 11.899 11.130 12.070 1.00 62.97 241 GLN A CA 1
ATOM 2027 C C . GLN A 1 241 ? 11.241 11.804 10.869 1.00 62.97 241 GLN A C 1
ATOM 2029 O O . GLN A 1 241 ? 11.848 11.901 9.804 1.00 62.97 241 GLN A O 1
ATOM 2034 N N . ILE A 1 242 ? 10.010 12.288 11.063 1.00 63.38 242 ILE A N 1
ATOM 2035 C CA . ILE A 1 242 ? 9.270 13.101 10.081 1.00 63.38 242 ILE A CA 1
ATOM 2036 C C . ILE A 1 242 ? 10.093 14.346 9.711 1.00 63.38 242 ILE A C 1
ATOM 2038 O O . ILE A 1 242 ? 10.040 14.829 8.585 1.00 63.38 242 ILE A O 1
ATOM 2042 N N . GLU A 1 243 ? 10.901 14.822 10.655 1.00 62.22 243 GLU A N 1
ATOM 2043 C CA . GLU A 1 243 ? 11.740 16.008 10.565 1.00 62.22 243 GLU A CA 1
ATOM 2044 C C . GLU A 1 243 ? 13.069 15.762 9.827 1.00 62.22 243 GLU A C 1
ATOM 2046 O O . GLU A 1 243 ? 13.728 16.724 9.440 1.00 62.22 243 GLU A O 1
ATOM 2051 N N . ASN A 1 244 ? 13.480 14.501 9.633 1.00 64.38 244 ASN A N 1
ATOM 2052 C CA . ASN A 1 244 ? 14.760 14.144 9.012 1.00 64.38 244 ASN A CA 1
ATOM 2053 C C . ASN A 1 244 ? 14.616 12.906 8.111 1.00 64.38 244 ASN A C 1
ATOM 2055 O O . ASN A 1 244 ? 15.118 11.813 8.399 1.00 64.38 244 ASN A O 1
ATOM 2059 N N . LEU A 1 245 ? 13.856 13.080 7.030 1.00 68.56 245 LEU A N 1
ATOM 2060 C CA . LEU A 1 245 ? 13.602 12.041 6.041 1.00 68.56 245 LEU A CA 1
ATOM 2061 C C . LEU A 1 245 ? 14.780 11.926 5.074 1.00 68.56 245 LEU A C 1
ATOM 2063 O O . LEU A 1 245 ? 15.056 12.842 4.303 1.00 68.56 245 LEU A O 1
ATOM 2067 N N . HIS A 1 246 ? 15.441 10.769 5.076 1.00 73.44 246 HIS A N 1
ATOM 2068 C CA . HIS A 1 246 ? 16.524 10.505 4.138 1.00 73.44 246 HIS A CA 1
ATOM 2069 C C . HIS A 1 246 ? 15.966 10.341 2.704 1.00 73.44 246 HIS A C 1
ATOM 2071 O O . HIS A 1 246 ? 15.060 9.520 2.508 1.00 73.44 246 HIS A O 1
ATOM 2077 N N . PRO A 1 247 ? 16.506 11.033 1.679 1.00 74.62 247 PRO A N 1
ATOM 2078 C CA . PRO A 1 247 ? 15.993 10.972 0.302 1.00 74.62 247 PRO A CA 1
ATOM 2079 C C . PRO A 1 247 ? 15.932 9.552 -0.275 1.00 74.62 247 PRO A C 1
ATOM 2081 O O . PRO A 1 247 ? 14.930 9.165 -0.872 1.00 74.62 247 PRO A O 1
ATOM 2084 N N . ILE A 1 248 ? 16.967 8.743 -0.021 1.00 76.56 248 ILE A N 1
ATOM 2085 C CA . ILE A 1 248 ? 17.017 7.313 -0.385 1.00 76.56 248 ILE A CA 1
ATOM 2086 C C . ILE A 1 248 ? 15.808 6.545 0.167 1.00 76.56 248 ILE A C 1
ATOM 2088 O O . ILE A 1 248 ? 15.145 5.812 -0.566 1.00 76.56 248 ILE A O 1
ATOM 2092 N N . THR A 1 249 ? 15.493 6.732 1.450 1.00 76.50 249 THR A N 1
ATOM 2093 C CA . THR A 1 249 ? 14.378 6.050 2.116 1.00 76.50 249 THR A CA 1
ATOM 2094 C C . THR A 1 249 ? 13.053 6.425 1.472 1.00 76.50 249 THR A C 1
ATOM 2096 O O . THR A 1 249 ? 12.235 5.544 1.213 1.00 76.50 249 THR A O 1
ATOM 2099 N N . LEU A 1 250 ? 12.862 7.707 1.148 1.00 75.94 250 LEU A N 1
ATOM 2100 C CA . LEU A 1 250 ? 11.667 8.182 0.457 1.00 75.94 250 LEU A CA 1
ATOM 2101 C C . LEU A 1 250 ? 11.552 7.603 -0.947 1.00 75.94 250 LEU A C 1
ATOM 2103 O O . LEU A 1 250 ? 10.501 7.068 -1.289 1.00 75.94 250 LEU A O 1
ATOM 2107 N N . LEU A 1 251 ? 12.620 7.663 -1.740 1.00 77.94 251 LEU A N 1
ATOM 2108 C CA . LEU A 1 251 ? 12.642 7.114 -3.092 1.00 77.94 251 LEU A CA 1
ATOM 2109 C C . LEU A 1 251 ? 12.368 5.610 -3.106 1.00 77.94 251 LEU A C 1
ATOM 2111 O O . LEU A 1 251 ? 11.623 5.131 -3.955 1.00 77.94 251 LEU A O 1
ATOM 2115 N N . PHE A 1 252 ? 12.923 4.854 -2.162 1.00 79.06 252 PHE A N 1
ATOM 2116 C CA . PHE A 1 252 ? 12.627 3.430 -2.041 1.00 79.06 252 PHE A CA 1
ATOM 2117 C C . PHE A 1 252 ? 11.166 3.172 -1.659 1.00 79.06 252 PHE A C 1
ATOM 2119 O O . PHE A 1 252 ? 10.485 2.363 -2.286 1.00 79.06 252 PHE A O 1
ATOM 2126 N N . GLN A 1 253 ? 10.666 3.886 -0.650 1.00 76.06 253 GLN A N 1
ATOM 2127 C CA . GLN A 1 253 ? 9.290 3.762 -0.158 1.00 76.06 253 GLN A CA 1
ATOM 2128 C C . GLN A 1 253 ? 8.246 4.133 -1.217 1.00 76.06 253 GLN A C 1
ATOM 2130 O O . GLN A 1 253 ? 7.179 3.533 -1.283 1.00 76.06 253 GLN A O 1
ATOM 2135 N N . THR A 1 254 ? 8.579 5.078 -2.092 1.00 73.75 254 THR A N 1
ATOM 2136 C CA . THR A 1 254 ? 7.725 5.522 -3.203 1.00 73.75 254 THR A CA 1
ATOM 2137 C C . THR A 1 254 ? 7.962 4.740 -4.504 1.00 73.75 254 THR A C 1
ATOM 2139 O O . THR A 1 254 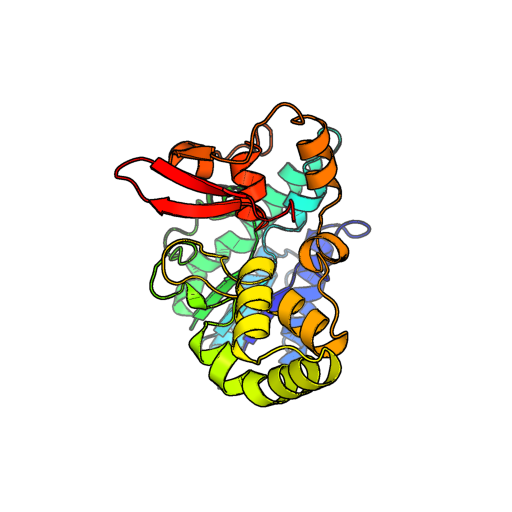? 7.364 5.058 -5.528 1.00 73.75 254 THR A O 1
ATOM 2142 N N . GLY A 1 255 ? 8.789 3.686 -4.474 1.00 76.88 255 GLY A N 1
ATOM 2143 C CA . GLY A 1 255 ? 8.992 2.764 -5.599 1.00 76.88 255 GLY A CA 1
ATOM 2144 C C . GLY A 1 255 ? 9.929 3.271 -6.698 1.00 76.88 255 GLY A C 1
ATOM 2145 O O . GLY A 1 255 ? 9.974 2.699 -7.783 1.00 76.88 255 GLY A O 1
ATOM 2146 N N . TYR A 1 256 ? 10.681 4.336 -6.438 1.00 76.75 256 TYR A N 1
ATOM 2147 C CA . TYR A 1 256 ? 11.630 4.929 -7.378 1.00 76.75 256 TYR A CA 1
ATOM 2148 C C . TYR A 1 256 ? 13.059 4.401 -7.259 1.00 76.75 256 TYR A C 1
ATOM 2150 O O . TYR A 1 256 ? 13.819 4.442 -8.233 1.00 76.75 256 TYR A O 1
ATOM 2158 N N . LEU A 1 257 ? 13.404 3.874 -6.085 1.00 78.31 257 LEU A N 1
ATOM 2159 C CA . LEU A 1 257 ? 14.552 2.997 -5.894 1.00 78.31 257 LEU A CA 1
ATOM 2160 C C . LEU A 1 257 ? 14.070 1.568 -5.683 1.00 78.31 257 LEU A C 1
ATOM 2162 O O . LEU A 1 257 ? 13.052 1.322 -5.037 1.00 78.31 257 LEU A O 1
ATOM 2166 N N . THR A 1 258 ? 14.844 0.618 -6.189 1.00 79.19 258 THR A N 1
ATOM 2167 C CA . THR A 1 258 ? 14.597 -0.810 -5.999 1.00 79.19 258 THR A CA 1
ATOM 2168 C C . THR A 1 258 ? 15.862 -1.507 -5.527 1.00 79.19 258 THR A C 1
ATOM 2170 O O . THR A 1 258 ? 16.965 -1.114 -5.908 1.00 79.19 258 THR A O 1
ATOM 2173 N N . ILE A 1 259 ? 15.712 -2.534 -4.687 1.00 79.38 259 ILE A N 1
ATOM 2174 C CA . ILE A 1 259 ? 16.852 -3.307 -4.190 1.00 79.38 259 ILE A CA 1
ATOM 2175 C C . ILE A 1 259 ? 17.412 -4.142 -5.343 1.00 79.38 259 ILE A C 1
ATOM 2177 O O . ILE A 1 259 ? 16.715 -4.973 -5.927 1.00 79.38 259 ILE A O 1
ATOM 2181 N N . GLN A 1 260 ? 18.689 -3.935 -5.648 1.00 78.25 260 GLN A N 1
ATOM 2182 C CA . GLN A 1 260 ? 19.441 -4.758 -6.588 1.00 78.25 260 GLN A CA 1
ATOM 2183 C C . GLN A 1 260 ? 20.047 -5.970 -5.894 1.00 78.25 260 GLN A C 1
ATOM 2185 O O . GLN A 1 260 ? 19.920 -7.091 -6.385 1.00 78.25 260 GLN A O 1
ATOM 2190 N N . GLU A 1 261 ? 20.704 -5.730 -4.762 1.00 77.75 261 GLU A N 1
ATOM 2191 C CA . GLU A 1 261 ? 21.432 -6.734 -3.999 1.00 77.75 261 GLU A CA 1
ATOM 2192 C C . GLU A 1 261 ? 21.316 -6.423 -2.503 1.00 77.75 261 GLU A C 1
ATOM 2194 O O . GLU A 1 261 ? 21.368 -5.264 -2.084 1.00 77.75 261 GLU A O 1
ATOM 2199 N N . LYS A 1 262 ? 21.167 -7.472 -1.689 1.00 75.31 262 LYS A N 1
ATOM 2200 C CA . LYS A 1 262 ? 21.338 -7.387 -0.239 1.00 75.31 262 LYS A CA 1
ATOM 2201 C C . LYS A 1 262 ? 22.700 -7.971 0.127 1.00 75.31 262 LYS A C 1
ATOM 2203 O O . LYS A 1 262 ? 22.939 -9.154 -0.107 1.00 75.31 262 LYS A O 1
ATOM 2208 N N . ARG A 1 263 ? 23.548 -7.157 0.750 1.00 78.12 263 ARG A N 1
ATOM 2209 C CA . ARG A 1 263 ? 24.805 -7.564 1.390 1.00 78.12 263 ARG A CA 1
ATOM 2210 C C . ARG A 1 263 ? 24.574 -7.758 2.894 1.00 78.12 263 ARG A C 1
ATOM 2212 O O . ARG A 1 263 ? 23.467 -7.559 3.389 1.00 78.12 263 ARG A O 1
ATOM 2219 N N . VAL A 1 264 ? 25.602 -8.196 3.625 1.00 71.44 264 VAL A N 1
ATOM 2220 C CA . VAL A 1 264 ? 25.474 -8.612 5.038 1.00 71.44 264 VAL A CA 1
ATOM 2221 C C . VAL A 1 264 ? 24.851 -7.516 5.920 1.00 71.44 264 VAL A C 1
ATOM 2223 O O . VAL A 1 264 ? 23.966 -7.827 6.711 1.00 71.44 264 VAL A O 1
ATOM 2226 N N . GLU A 1 265 ? 25.238 -6.249 5.735 1.00 68.62 265 GLU A N 1
ATOM 2227 C CA . GLU A 1 265 ? 24.746 -5.107 6.536 1.00 68.62 265 GLU A CA 1
ATOM 2228 C C . GLU A 1 265 ? 24.156 -3.956 5.693 1.00 68.62 265 GLU A C 1
ATOM 2230 O O . GLU A 1 265 ? 23.661 -2.964 6.235 1.00 68.62 265 GLU A O 1
ATOM 2235 N N . THR A 1 266 ? 24.189 -4.071 4.361 1.00 70.44 266 THR A N 1
ATOM 2236 C CA . THR A 1 266 ? 23.798 -3.000 3.432 1.00 70.44 266 THR A CA 1
ATOM 2237 C C . THR A 1 266 ? 22.908 -3.499 2.299 1.00 70.44 266 THR A C 1
ATOM 2239 O O . THR A 1 266 ? 22.927 -4.671 1.918 1.00 70.44 266 THR A O 1
ATOM 2242 N N . PHE A 1 267 ? 22.110 -2.588 1.754 1.00 70.94 267 PHE A N 1
ATOM 2243 C CA . PHE A 1 267 ? 21.340 -2.776 0.534 1.00 70.94 267 PHE A CA 1
ATOM 2244 C C . PHE A 1 267 ? 21.937 -1.895 -0.564 1.00 70.94 267 PHE A C 1
ATOM 2246 O O . PHE A 1 267 ? 22.168 -0.704 -0.348 1.00 70.94 267 PHE A O 1
ATOM 2253 N N . CYS A 1 268 ? 22.157 -2.483 -1.737 1.00 68.88 268 CYS A N 1
ATOM 2254 C CA . CYS A 1 268 ? 22.508 -1.754 -2.950 1.00 68.88 268 CYS A CA 1
ATOM 2255 C C . CYS A 1 268 ? 21.224 -1.496 -3.744 1.00 68.88 268 CYS A C 1
ATOM 2257 O O . CYS A 1 268 ? 20.443 -2.426 -3.990 1.00 68.88 268 CYS A O 1
ATOM 2259 N N . PHE A 1 269 ? 21.001 -0.245 -4.135 1.00 71.12 269 PHE A N 1
ATOM 2260 C CA . PHE A 1 269 ? 19.823 0.186 -4.879 1.00 71.12 269 PHE A CA 1
ATOM 2261 C C . PHE A 1 269 ? 20.174 0.566 -6.309 1.00 71.12 269 PHE A C 1
ATOM 2263 O O . PHE A 1 269 ? 21.246 1.098 -6.577 1.00 71.12 269 PHE A O 1
ATOM 2270 N N . LEU A 1 270 ? 19.207 0.353 -7.199 1.00 64.12 270 LEU A N 1
ATOM 2271 C CA . LEU A 1 270 ? 19.210 0.895 -8.552 1.00 64.12 270 LEU A CA 1
ATOM 2272 C C . LEU A 1 270 ? 18.096 1.923 -8.702 1.00 64.12 270 LEU A C 1
ATOM 2274 O O . LEU A 1 270 ? 16.971 1.712 -8.230 1.00 64.12 270 LEU A O 1
ATOM 2278 N N . THR A 1 271 ? 18.388 2.995 -9.433 1.00 62.19 271 THR A N 1
ATOM 2279 C CA . THR A 1 271 ? 17.369 3.931 -9.903 1.00 62.19 271 THR A CA 1
ATOM 2280 C C . THR A 1 271 ? 16.544 3.389 -11.049 1.00 62.19 271 THR A C 1
ATOM 2282 O O . THR A 1 271 ? 17.008 2.616 -11.888 1.00 62.19 271 THR A O 1
ATOM 2285 N N . ARG A 1 272 ? 15.283 3.830 -11.091 1.00 62.38 272 ARG A N 1
ATOM 2286 C CA . ARG A 1 272 ? 14.336 3.461 -12.150 1.00 62.38 272 ARG A CA 1
ATOM 2287 C C . ARG A 1 272 ? 13.764 4.630 -12.946 1.00 62.38 272 ARG A C 1
ATOM 2289 O O . ARG A 1 272 ? 13.273 4.385 -14.038 1.00 62.38 272 ARG A O 1
ATOM 2296 N N . ILE A 1 273 ? 13.823 5.869 -12.448 1.00 51.94 273 ILE A N 1
ATOM 2297 C CA . ILE A 1 273 ? 13.101 6.993 -13.083 1.00 51.94 273 ILE A CA 1
ATOM 2298 C C . ILE A 1 273 ? 13.783 7.524 -14.352 1.00 51.94 273 ILE A C 1
ATOM 2300 O O . ILE A 1 273 ? 13.125 8.166 -15.158 1.00 51.94 273 ILE A O 1
ATOM 2304 N N . TRP A 1 274 ? 15.070 7.271 -14.576 1.00 47.19 274 TRP A N 1
ATOM 2305 C CA . TRP A 1 274 ? 15.843 8.034 -15.566 1.00 47.19 274 TRP A CA 1
ATOM 2306 C C . TRP A 1 274 ? 15.968 7.370 -16.949 1.00 47.19 274 TRP A C 1
ATOM 2308 O O . TRP A 1 274 ? 17.047 7.403 -17.538 1.00 47.19 274 TRP A O 1
ATOM 2318 N N . LYS A 1 275 ? 14.903 6.753 -17.477 1.00 41.91 275 LYS A N 1
ATOM 2319 C CA . LYS A 1 275 ? 14.872 6.261 -18.868 1.00 41.91 275 LYS A CA 1
ATOM 2320 C C . LYS A 1 275 ? 13.688 6.811 -19.647 1.00 41.91 275 LYS A C 1
ATOM 2322 O O . LYS A 1 275 ? 12.596 6.937 -19.045 1.00 41.91 275 LYS A O 1
#

Radius of gyration: 21.17 Å; chains: 1; bounding box: 53×41×60 Å

Secondary structure (DSSP, 8-state):
---EEEEEGGG--TTTS-HHHHHHHHHHHHHHTTTPPP---SHHHHHHHHHHHHHTTSPEEEEEESTTHHHHTT-SGGGHHHHHHHHHHHHHHHTHHHHHGGGEEEEEE--S-SHHHHHHSTT-TT----TT-GGGTTTTSB-HHHHHHHSHHHHHHHHHHHT--HHHHHHHHHHHHEEE-SSSS-EE-HHHHHHHHHH-----HHHHHH--HHHHHHHHHTTT---SSEEEEHHHHT---TTS--HHHHHHHTTSEEEEEE-SSEEEEEE-S--